Protein AF-A0A6V7WW72-F1 (afdb_monomer_lite)

Structure (mmCIF, N/CA/C/O backbone):
data_AF-A0A6V7WW72-F1
#
_entry.id   AF-A0A6V7WW72-F1
#
loop_
_atom_site.group_PDB
_atom_site.id
_atom_site.type_symbol
_atom_site.label_atom_id
_atom_site.label_alt_id
_atom_site.label_comp_id
_atom_site.label_asym_id
_atom_site.label_entity_id
_atom_site.label_seq_id
_atom_site.pdbx_PDB_ins_code
_atom_site.Cartn_x
_atom_site.Cartn_y
_atom_site.Cartn_z
_atom_site.occupancy
_atom_site.B_iso_or_equiv
_atom_site.auth_seq_id
_atom_site.auth_comp_id
_atom_site.auth_asym_id
_atom_site.auth_atom_id
_atom_site.pdbx_PDB_model_num
ATOM 1 N N . MET A 1 1 ? -24.642 11.829 -11.113 1.00 85.25 1 MET A N 1
ATOM 2 C CA . MET A 1 1 ? -23.325 11.801 -10.440 1.00 85.25 1 MET A CA 1
ATOM 3 C C . MET A 1 1 ? -22.499 12.995 -10.896 1.00 85.25 1 MET A C 1
ATOM 5 O O . MET A 1 1 ? -22.706 13.439 -12.020 1.00 85.25 1 MET A O 1
ATOM 9 N N . VAL A 1 2 ? -21.618 13.522 -10.047 1.00 88.00 2 VAL A N 1
ATOM 10 C CA . VAL A 1 2 ? -20.661 14.602 -10.348 1.00 88.00 2 VAL A CA 1
ATOM 11 C C . VAL A 1 2 ? -19.298 14.211 -9.792 1.00 88.00 2 VAL A C 1
ATOM 13 O O . VAL A 1 2 ? -19.210 13.711 -8.672 1.00 88.00 2 VAL A O 1
ATOM 16 N N . ILE A 1 3 ? -18.242 14.449 -10.568 1.00 88.31 3 ILE A N 1
ATOM 17 C CA . ILE A 1 3 ? -16.864 14.243 -10.124 1.00 88.31 3 ILE A CA 1
ATOM 18 C C . ILE A 1 3 ? -16.382 15.532 -9.461 1.00 88.31 3 ILE A C 1
ATOM 20 O O . ILE A 1 3 ? -16.487 16.611 -10.046 1.00 88.31 3 ILE A O 1
ATOM 24 N N . ALA A 1 4 ? -15.854 15.412 -8.248 1.00 88.25 4 ALA A N 1
ATOM 25 C CA . ALA A 1 4 ? -15.317 16.519 -7.477 1.00 88.25 4 ALA A CA 1
ATOM 26 C C . ALA A 1 4 ? -13.859 16.263 -7.082 1.00 88.25 4 ALA A C 1
ATOM 28 O O . ALA A 1 4 ? -13.519 15.163 -6.650 1.00 88.25 4 ALA A O 1
ATOM 29 N N . ILE A 1 5 ? -13.019 17.290 -7.185 1.00 86.12 5 ILE A N 1
ATOM 30 C CA . ILE A 1 5 ? -11.732 17.361 -6.489 1.00 86.12 5 ILE A CA 1
ATOM 31 C C . ILE A 1 5 ? -12.002 18.049 -5.154 1.00 86.12 5 ILE A C 1
ATOM 33 O O . ILE A 1 5 ? -12.541 19.155 -5.125 1.00 86.12 5 ILE A O 1
ATOM 37 N N . VAL A 1 6 ? -11.672 17.382 -4.057 1.00 88.06 6 VAL A N 1
ATOM 38 C CA . VAL A 1 6 ? -12.038 17.809 -2.710 1.00 88.06 6 VAL A CA 1
ATOM 39 C C . VAL A 1 6 ? -10.799 18.241 -1.941 1.00 88.06 6 VAL A C 1
ATOM 41 O O . VAL A 1 6 ? -9.828 17.493 -1.859 1.00 88.06 6 VAL A O 1
ATOM 44 N N . TYR A 1 7 ? -10.867 19.425 -1.338 1.00 84.94 7 TYR A N 1
ATOM 45 C CA . TYR A 1 7 ? -9.824 20.001 -0.495 1.00 84.94 7 TYR A CA 1
ATOM 46 C C . TYR A 1 7 ? -10.323 20.129 0.941 1.00 84.94 7 TYR A C 1
ATOM 48 O O . TYR A 1 7 ? -11.406 20.666 1.182 1.00 84.94 7 TYR A O 1
ATOM 56 N N . PHE A 1 8 ? -9.512 19.701 1.903 1.00 85.06 8 PHE A N 1
ATOM 57 C CA . PHE A 1 8 ? -9.725 20.030 3.308 1.00 85.06 8 PHE A CA 1
ATOM 58 C C . PHE A 1 8 ? -8.983 21.316 3.644 1.00 85.06 8 PHE A C 1
ATOM 60 O O . PHE A 1 8 ? -7.815 21.467 3.298 1.00 85.06 8 PHE A O 1
ATOM 67 N N . VAL A 1 9 ? -9.654 22.265 4.290 1.00 80.69 9 VAL A N 1
ATOM 68 C CA . VAL A 1 9 ? -9.091 23.590 4.576 1.00 80.69 9 VAL A CA 1
ATOM 69 C C . VAL A 1 9 ? -9.449 24.007 5.999 1.00 80.69 9 VAL A C 1
ATOM 71 O O . VAL A 1 9 ? -10.561 23.778 6.465 1.00 80.69 9 VAL A O 1
ATOM 74 N N . PHE A 1 10 ? -8.521 24.641 6.710 1.00 77.06 10 PHE A N 1
ATOM 75 C CA . PHE A 1 10 ? -8.826 25.310 7.979 1.00 77.06 10 PHE A CA 1
ATOM 76 C C . PHE A 1 10 ? -9.324 26.733 7.730 1.00 77.06 10 PHE A C 1
ATOM 78 O O . PHE A 1 10 ? -8.923 27.354 6.754 1.00 77.06 10 PHE A O 1
ATOM 85 N N . GLY A 1 11 ? -10.119 27.300 8.640 1.00 64.81 11 GLY A N 1
ATOM 86 C CA . GLY A 1 11 ? -10.724 28.636 8.501 1.00 64.81 11 GLY A CA 1
ATOM 87 C C . GLY A 1 11 ? -9.760 29.818 8.288 1.00 64.81 11 GLY A C 1
ATOM 88 O O . GLY A 1 11 ? -10.210 30.939 8.085 1.00 64.81 11 GLY A O 1
ATOM 89 N N . ASN A 1 12 ? -8.441 29.589 8.307 1.00 68.00 12 ASN A N 1
ATOM 90 C CA . ASN A 1 12 ? -7.412 30.539 7.875 1.00 68.00 12 ASN A CA 1
ATOM 91 C C . ASN A 1 12 ? -6.966 30.357 6.403 1.00 68.00 12 ASN A C 1
ATOM 93 O O . ASN A 1 12 ? -5.961 30.938 6.003 1.00 68.00 12 ASN A O 1
ATOM 97 N N . GLY A 1 13 ? -7.651 29.517 5.619 1.00 64.38 13 GLY A N 1
ATOM 98 C CA . GLY A 1 13 ? -7.350 29.230 4.213 1.00 64.38 13 GLY A CA 1
ATOM 99 C C . GLY A 1 13 ? -6.239 28.202 3.973 1.00 64.38 13 GLY A C 1
ATOM 100 O O . GLY A 1 13 ? -5.929 27.907 2.821 1.00 64.38 13 GLY A O 1
ATOM 101 N N . LYS A 1 14 ? -5.629 27.628 5.021 1.00 72.44 14 LYS A N 1
ATOM 102 C CA . LYS A 1 14 ? -4.558 26.632 4.864 1.00 72.44 14 LYS A CA 1
ATOM 103 C C . LYS A 1 14 ? -5.142 25.262 4.510 1.00 72.44 14 LYS A C 1
ATOM 105 O O . LYS A 1 14 ? -5.965 24.739 5.261 1.00 72.44 14 LYS A O 1
ATOM 110 N N . ILE A 1 15 ? -4.672 24.682 3.406 1.00 75.06 15 ILE A N 1
ATOM 111 C CA . ILE A 1 15 ? -5.029 23.324 2.973 1.00 75.06 15 ILE A CA 1
ATOM 112 C C . ILE A 1 15 ? -4.444 22.298 3.956 1.00 75.06 15 ILE A C 1
ATOM 114 O O . ILE A 1 15 ? -3.313 22.442 4.428 1.00 75.06 15 ILE A O 1
ATOM 118 N N . TYR A 1 16 ? -5.235 21.280 4.278 1.00 76.12 16 TYR A N 1
ATOM 119 C CA . TYR A 1 16 ? -4.868 20.142 5.105 1.00 76.12 16 TYR A CA 1
ATOM 120 C C . TYR A 1 16 ? -4.791 18.873 4.254 1.00 76.12 16 TYR A C 1
ATOM 122 O O . TYR A 1 16 ? -5.791 18.452 3.676 1.00 76.12 16 TYR A O 1
ATOM 130 N N . GLY A 1 17 ? -3.612 18.250 4.222 1.00 74.88 17 GLY A N 1
ATOM 131 C CA . GLY A 1 17 ? -3.366 17.062 3.408 1.00 74.88 17 GLY A CA 1
ATOM 132 C C . GLY A 1 17 ? -3.429 17.331 1.902 1.00 74.88 17 GLY A C 1
ATOM 133 O O . GLY A 1 17 ? -3.514 18.474 1.452 1.00 74.88 17 GLY A O 1
ATOM 134 N N . GLU A 1 18 ? -3.370 16.251 1.129 1.00 76.25 18 GLU A N 1
ATOM 135 C CA . GLU A 1 18 ? -3.530 16.290 -0.325 1.00 76.25 18 GLU A CA 1
ATOM 136 C C . GLU A 1 18 ? -5.018 16.303 -0.709 1.00 76.25 18 GLU A C 1
ATOM 138 O O . GLU A 1 18 ? -5.834 15.697 -0.008 1.00 76.25 18 GLU A O 1
ATOM 143 N N . PRO A 1 19 ? -5.411 16.952 -1.819 1.00 85.19 19 PRO A N 1
ATOM 144 C CA . PRO A 1 19 ? -6.765 16.815 -2.333 1.00 85.19 19 PRO A CA 1
ATOM 145 C C . PRO A 1 19 ? -7.035 15.389 -2.813 1.00 85.19 19 PRO A C 1
ATOM 147 O O . PRO A 1 19 ? -6.134 14.670 -3.244 1.00 85.19 19 PRO A O 1
ATOM 150 N N . TYR A 1 20 ? -8.304 14.993 -2.812 1.00 84.50 20 TYR A N 1
ATOM 151 C CA . TYR A 1 20 ? -8.722 13.689 -3.323 1.00 84.50 20 TYR A CA 1
ATOM 152 C C . TYR A 1 20 ? -9.903 13.810 -4.283 1.00 84.50 20 TYR A C 1
ATOM 154 O O . TYR A 1 20 ? -10.623 14.807 -4.296 1.00 84.50 20 TYR A O 1
ATOM 162 N N . ILE A 1 21 ? -10.096 12.788 -5.115 1.00 88.06 21 ILE A N 1
ATOM 163 C CA . ILE A 1 21 ? -11.181 12.7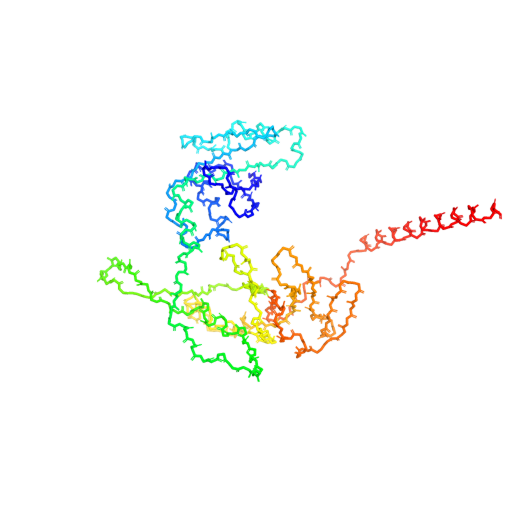51 -6.098 1.00 88.06 21 ILE A CA 1
ATOM 164 C C . ILE A 1 21 ? -12.353 11.957 -5.523 1.00 88.06 21 ILE A C 1
ATOM 166 O O . ILE A 1 21 ? -12.183 10.838 -5.041 1.00 88.06 21 ILE A O 1
ATOM 170 N N . ALA A 1 22 ? -13.554 12.520 -5.619 1.00 87.50 22 ALA A N 1
ATOM 171 C CA . ALA A 1 22 ? -14.796 11.888 -5.204 1.00 87.50 22 ALA A CA 1
ATOM 172 C C . ALA A 1 22 ? -15.806 11.860 -6.354 1.00 87.50 22 ALA A C 1
ATOM 174 O O . ALA A 1 22 ? -16.022 12.860 -7.035 1.00 87.50 22 ALA A O 1
ATOM 175 N N . ASN A 1 23 ? -16.472 10.721 -6.539 1.00 90.94 23 ASN A N 1
ATOM 176 C CA . ASN A 1 23 ? -17.655 10.623 -7.388 1.00 90.94 23 ASN A CA 1
ATOM 177 C C . ASN A 1 23 ? -18.903 10.711 -6.500 1.00 90.94 23 ASN A C 1
ATOM 179 O O . ASN A 1 23 ? -19.101 9.853 -5.640 1.00 90.94 23 ASN A O 1
ATOM 183 N N . LEU A 1 24 ? -19.707 11.759 -6.676 1.00 90.50 24 LEU A N 1
ATOM 184 C CA . LEU A 1 24 ? -20.763 12.152 -5.742 1.00 90.50 24 LEU A CA 1
ATOM 185 C C . LEU A 1 24 ? -22.144 12.082 -6.392 1.00 90.50 24 LEU A C 1
ATOM 187 O O . LEU A 1 24 ? -22.337 12.489 -7.544 1.00 90.50 24 LEU A O 1
ATOM 191 N N . ASN A 1 25 ? -23.136 11.607 -5.639 1.00 90.31 25 ASN A N 1
ATOM 192 C CA . ASN A 1 25 ? -24.524 11.665 -6.078 1.00 90.31 25 ASN A CA 1
ATOM 193 C C . ASN A 1 25 ? -25.066 13.097 -5.922 1.00 90.31 25 ASN A C 1
ATOM 195 O O . ASN A 1 25 ? -24.941 13.710 -4.866 1.00 90.31 25 ASN A O 1
ATOM 199 N N . ARG A 1 26 ? -25.673 13.637 -6.987 1.00 90.44 26 ARG A N 1
ATOM 200 C CA . ARG A 1 26 ? -26.192 15.013 -6.997 1.00 90.44 26 ARG A CA 1
ATOM 201 C C . ARG A 1 26 ? -27.394 15.195 -6.067 1.00 90.44 26 ARG A C 1
ATOM 203 O O . ARG A 1 26 ? -27.638 16.304 -5.607 1.00 90.44 26 ARG A O 1
ATOM 210 N N . ASP A 1 27 ? -28.113 14.114 -5.772 1.00 90.25 27 ASP A N 1
ATOM 211 C CA . ASP A 1 27 ? -29.311 14.133 -4.929 1.00 90.25 27 ASP A CA 1
ATOM 212 C C . ASP A 1 27 ? -29.031 14.177 -3.420 1.00 90.25 27 ASP A C 1
ATOM 214 O O . ASP A 1 27 ? -29.972 14.247 -2.627 1.00 90.25 27 ASP A O 1
ATOM 218 N N . LEU A 1 28 ? -27.759 14.144 -3.010 1.00 88.19 28 LEU A N 1
ATOM 219 C CA . LEU A 1 28 ? -27.384 14.166 -1.599 1.00 88.19 28 LEU A CA 1
ATOM 220 C C . LEU A 1 28 ? -27.815 15.473 -0.931 1.00 88.19 28 LEU A C 1
ATOM 222 O O . LEU A 1 28 ? -27.576 16.570 -1.446 1.00 88.19 28 LEU A O 1
ATOM 226 N N . SER A 1 29 ? -28.398 15.349 0.263 1.00 88.81 29 SER A N 1
ATOM 227 C CA . SER A 1 29 ? -28.637 16.518 1.105 1.00 88.81 29 SER A CA 1
ATOM 228 C C . SER A 1 29 ? -27.337 17.069 1.674 1.00 88.81 29 SER A C 1
ATOM 230 O O . SER A 1 29 ? -26.335 16.359 1.709 1.00 88.81 29 SER A O 1
ATOM 232 N N . TYR A 1 30 ? -27.339 18.315 2.159 1.00 85.75 30 TYR A N 1
ATOM 233 C CA . TYR A 1 30 ? -26.131 18.940 2.716 1.00 85.75 30 TYR A CA 1
ATOM 234 C C . TYR A 1 30 ? -25.432 18.054 3.762 1.00 85.75 30 TYR A C 1
ATOM 236 O O . TYR A 1 30 ? -24.218 17.862 3.707 1.00 85.75 30 TYR A O 1
ATOM 244 N N . ASN A 1 31 ? -26.198 17.446 4.672 1.00 84.00 31 ASN A N 1
ATOM 245 C CA . ASN A 1 31 ? -25.649 16.579 5.717 1.00 84.00 31 ASN A CA 1
ATOM 246 C C . ASN A 1 31 ? -25.103 15.251 5.174 1.00 84.00 31 ASN A C 1
ATOM 248 O O . ASN A 1 31 ? -24.044 14.814 5.618 1.00 84.00 31 ASN A O 1
ATOM 252 N N . HIS A 1 32 ? -25.780 14.630 4.204 1.00 86.31 32 HIS A N 1
ATOM 253 C CA . HIS A 1 32 ? -25.295 13.387 3.595 1.00 86.31 32 HIS A CA 1
ATOM 254 C C . HIS A 1 32 ? -24.073 13.630 2.708 1.00 86.31 32 HIS A C 1
ATOM 256 O O . HIS A 1 32 ? -23.106 12.883 2.791 1.00 86.31 32 HIS A O 1
ATOM 262 N N . LEU A 1 33 ? -24.070 14.717 1.931 1.00 88.38 33 LEU A N 1
ATOM 263 C CA . LEU A 1 33 ? -22.918 15.150 1.146 1.00 88.38 33 LEU A CA 1
ATOM 264 C C . LEU A 1 33 ? -21.706 15.376 2.048 1.00 88.38 33 LEU A C 1
ATOM 266 O O . LEU A 1 33 ? -20.614 14.895 1.765 1.00 88.38 33 LEU A O 1
ATOM 270 N N . ARG A 1 34 ? -21.910 16.074 3.165 1.00 86.38 34 ARG A N 1
ATOM 271 C CA . ARG A 1 34 ? -20.878 16.282 4.174 1.00 86.38 34 ARG A CA 1
ATOM 272 C C . ARG A 1 34 ? -20.335 14.961 4.716 1.00 86.38 34 ARG A C 1
ATOM 274 O O . ARG A 1 34 ? -19.121 14.801 4.774 1.00 86.38 34 ARG A O 1
ATOM 281 N N . PHE A 1 35 ? -21.209 14.046 5.132 1.00 85.06 35 PHE A N 1
ATOM 282 C CA . PHE A 1 35 ? -20.791 12.748 5.662 1.00 85.06 35 PHE A CA 1
ATOM 283 C C . PHE A 1 35 ? -19.978 11.967 4.629 1.00 85.06 35 PHE A C 1
ATOM 285 O O . PHE A 1 35 ? -18.885 11.507 4.937 1.00 85.06 35 PHE A O 1
ATOM 292 N N . GLU A 1 36 ? -20.456 11.907 3.391 1.00 87.62 36 GLU A N 1
ATOM 293 C CA . GLU A 1 36 ? -19.812 11.151 2.323 1.00 87.62 36 GLU A CA 1
ATOM 294 C C . GLU A 1 36 ? -18.452 11.740 1.913 1.00 87.62 36 GLU A C 1
ATOM 296 O O . GLU A 1 36 ? -17.513 10.993 1.647 1.00 87.62 36 GLU A O 1
ATOM 301 N N . LEU A 1 37 ? -18.287 13.067 1.939 1.00 87.75 37 LEU A N 1
ATOM 302 C CA . LEU A 1 37 ? -16.974 13.704 1.767 1.00 87.75 37 LEU A CA 1
ATOM 303 C C . LEU A 1 37 ? -16.016 13.347 2.919 1.00 87.75 37 LEU A C 1
ATOM 305 O O . LEU A 1 37 ? -14.834 13.087 2.710 1.00 87.75 37 LEU A O 1
ATOM 309 N N . MET A 1 38 ? -16.502 13.304 4.157 1.00 83.31 38 MET A N 1
ATOM 310 C CA . MET A 1 38 ? -15.657 12.934 5.297 1.00 83.31 38 MET A CA 1
ATOM 311 C C . MET A 1 38 ? -15.288 11.446 5.271 1.00 83.31 38 MET A C 1
ATOM 313 O O . MET A 1 38 ? -14.143 11.088 5.538 1.00 83.31 38 MET A O 1
ATOM 317 N N . GLU A 1 39 ? -16.230 10.579 4.909 1.00 82.88 39 GLU A N 1
ATOM 318 C CA . GLU A 1 39 ? -16.018 9.141 4.763 1.00 82.88 39 GLU A CA 1
ATOM 319 C C . GLU A 1 39 ? -15.017 8.846 3.641 1.00 82.88 39 GLU A C 1
ATOM 321 O O . GLU A 1 39 ? -13.984 8.223 3.882 1.00 82.88 39 GLU A O 1
ATOM 326 N N . LYS A 1 40 ? -15.244 9.373 2.430 1.00 84.12 40 LYS A N 1
ATOM 327 C CA . LYS A 1 40 ? -14.326 9.155 1.303 1.00 84.12 40 LYS A CA 1
ATOM 328 C C . LYS A 1 40 ? -12.942 9.752 1.551 1.00 84.12 40 LYS A C 1
ATOM 330 O O . LYS A 1 40 ? -11.967 9.173 1.094 1.00 84.12 40 LYS A O 1
ATOM 335 N N . GLY A 1 41 ? -12.839 10.861 2.288 1.00 78.94 41 GLY A N 1
ATOM 336 C CA . GLY A 1 41 ? -11.570 11.502 2.650 1.00 78.94 41 GLY A CA 1
ATOM 337 C C . GLY A 1 41 ? -10.940 11.007 3.956 1.00 78.94 41 GLY A C 1
ATOM 338 O O . GLY A 1 41 ? -9.921 11.546 4.375 1.00 78.94 41 GLY A O 1
ATOM 339 N N . THR A 1 42 ? -11.516 9.992 4.608 1.00 79.62 42 THR A N 1
ATOM 340 C CA . THR A 1 42 ? -11.109 9.502 5.940 1.00 79.62 42 THR A CA 1
ATOM 341 C C . THR A 1 42 ? -9.625 9.153 6.041 1.00 79.62 42 THR A C 1
ATOM 343 O O . THR A 1 42 ? -9.007 9.383 7.075 1.00 79.62 42 THR A O 1
ATOM 346 N N . PHE A 1 43 ? -9.035 8.633 4.966 1.00 73.62 43 PHE A N 1
ATOM 347 C CA . PHE A 1 43 ? -7.622 8.252 4.916 1.00 73.62 43 PHE A CA 1
ATOM 348 C C . PHE A 1 43 ? -6.654 9.439 5.071 1.00 73.62 43 PHE A C 1
ATOM 350 O O . PHE A 1 43 ? -5.489 9.233 5.400 1.00 73.62 43 PHE A O 1
ATOM 357 N N . LEU A 1 44 ? -7.132 10.669 4.854 1.00 73.94 44 LEU A N 1
ATOM 358 C CA . LEU A 1 44 ? -6.377 11.909 5.052 1.00 73.94 44 LEU A CA 1
ATOM 359 C C . LEU A 1 44 ? -6.587 12.507 6.445 1.00 73.94 44 LEU A C 1
ATOM 361 O O . LEU A 1 44 ? -5.895 13.452 6.811 1.00 73.94 44 LEU A O 1
ATOM 365 N N . LEU A 1 45 ? -7.558 12.002 7.209 1.00 73.69 45 LEU A N 1
ATOM 366 C CA . LEU A 1 45 ? -7.975 12.576 8.480 1.00 73.69 45 LEU A CA 1
ATOM 367 C C . LEU A 1 45 ? -7.344 11.815 9.657 1.00 73.69 45 LEU A C 1
ATOM 369 O O . LEU A 1 45 ? -7.275 10.585 9.649 1.00 73.69 45 LEU A O 1
ATOM 373 N N . PRO A 1 46 ? -6.921 12.506 10.722 1.00 67.19 46 PRO A N 1
ATOM 374 C CA . PRO A 1 46 ? -6.361 11.861 11.900 1.00 67.19 46 PRO A CA 1
ATOM 375 C C . PRO A 1 46 ? -7.462 11.166 12.714 1.00 67.19 46 PRO A C 1
ATOM 377 O O . PRO A 1 46 ? -8.603 11.632 12.804 1.00 67.19 46 PRO A O 1
ATOM 380 N N . LYS A 1 47 ? -7.127 10.035 13.343 1.00 63.34 47 LYS A N 1
ATOM 381 C CA . LYS A 1 47 ? -8.035 9.321 14.257 1.00 63.34 47 LYS A CA 1
ATOM 382 C C . LYS A 1 47 ? -8.197 10.139 15.559 1.00 63.34 47 LYS A C 1
ATOM 384 O O . LYS A 1 47 ? -7.177 10.579 16.079 1.00 63.34 47 LYS A O 1
ATOM 389 N N . PRO A 1 48 ? -9.403 10.347 16.138 1.00 53.56 48 PRO A N 1
ATOM 390 C CA . PRO A 1 48 ? -10.760 10.064 15.669 1.00 53.56 48 PRO A CA 1
ATOM 391 C C . PRO A 1 48 ? -11.469 11.351 15.176 1.00 53.56 48 PRO A C 1
ATOM 393 O O . PRO A 1 48 ? -12.062 12.090 15.967 1.00 53.56 48 PRO A O 1
ATOM 396 N N . TYR A 1 49 ? -11.471 11.608 13.864 1.00 61.72 49 TYR A N 1
ATOM 397 C CA . TYR A 1 49 ? -12.173 12.739 13.220 1.00 61.72 49 TYR A CA 1
ATOM 398 C C . TYR A 1 49 ? -13.714 12.676 13.332 1.00 61.72 49 TYR A C 1
ATOM 400 O O . TYR A 1 49 ? -14.402 13.639 12.991 1.00 61.72 49 TYR A O 1
ATOM 408 N N . TYR A 1 50 ? -14.274 11.586 13.874 1.00 55.50 50 TYR A N 1
ATOM 409 C CA . TYR A 1 50 ? -15.715 11.385 14.100 1.00 55.50 50 TYR A CA 1
ATOM 410 C C . TYR A 1 50 ? -16.365 12.428 15.035 1.00 55.50 50 TYR A C 1
ATOM 412 O O . TYR A 1 50 ? -17.585 12.462 15.157 1.00 55.50 50 TYR A O 1
ATOM 420 N N . LYS A 1 51 ? -15.575 13.283 15.707 1.00 54.47 51 LYS A N 1
ATOM 421 C CA . LYS A 1 51 ? -16.064 14.378 16.570 1.00 54.47 51 LYS A CA 1
ATOM 422 C C . LYS A 1 51 ? -16.292 15.709 15.841 1.00 54.47 51 LYS A C 1
ATOM 424 O O . LYS A 1 51 ? -16.660 16.696 16.479 1.00 54.47 51 LYS A O 1
ATOM 429 N N . ILE A 1 52 ? -16.056 15.787 14.531 1.00 60.78 52 ILE A N 1
ATOM 430 C CA . ILE A 1 52 ? -16.237 17.039 13.788 1.00 60.78 52 ILE A CA 1
ATOM 431 C C . ILE A 1 52 ? -17.727 17.258 13.550 1.00 60.78 52 ILE A C 1
ATOM 433 O O . ILE A 1 52 ? -18.316 16.707 12.624 1.00 60.78 52 ILE A O 1
ATOM 437 N N . ASN A 1 53 ? -18.338 18.107 14.372 1.00 57.47 53 ASN A N 1
ATOM 438 C CA . ASN A 1 53 ? -19.761 18.430 14.261 1.00 57.47 53 ASN A CA 1
ATOM 439 C C . ASN A 1 53 ? -20.057 19.545 13.253 1.00 57.47 53 ASN A C 1
ATOM 441 O O . ASN A 1 53 ? -21.188 19.616 12.778 1.00 57.47 53 ASN A O 1
ATOM 445 N N . PHE A 1 54 ? -19.060 20.335 12.833 1.00 63.88 54 PHE A N 1
ATOM 446 C CA . PHE A 1 54 ? -19.270 21.453 11.909 1.00 63.88 54 PHE A CA 1
ATOM 447 C C . PHE A 1 54 ? -18.167 21.573 10.848 1.00 63.88 54 PHE A C 1
ATOM 449 O O . PHE A 1 54 ? -16.983 21.645 11.168 1.00 63.88 54 PHE A O 1
ATOM 456 N N . CYS A 1 55 ? -18.569 21.618 9.574 1.00 74.44 55 CYS A N 1
ATOM 457 C CA . CYS A 1 55 ? -17.739 22.091 8.467 1.00 74.44 55 CYS A CA 1
ATOM 458 C C . CYS A 1 55 ? -18.604 22.883 7.475 1.00 74.44 55 CYS A C 1
ATOM 460 O O . CYS A 1 55 ? -19.800 22.605 7.310 1.00 74.44 55 CYS A O 1
ATOM 462 N N . LYS A 1 56 ? -18.006 23.880 6.825 1.00 82.81 56 LYS A N 1
ATOM 463 C CA . LYS A 1 56 ? -18.634 24.639 5.742 1.00 82.81 56 LYS A CA 1
ATOM 464 C C . LYS A 1 56 ? -18.216 24.020 4.418 1.00 82.81 56 LYS A C 1
ATOM 466 O O . LYS A 1 56 ? -17.041 23.736 4.215 1.00 82.81 56 LYS A O 1
ATOM 471 N N . LEU A 1 57 ? -19.178 23.793 3.533 1.00 86.31 57 LEU A N 1
ATOM 472 C CA . LEU A 1 57 ? -18.894 23.353 2.174 1.00 86.31 57 LEU A CA 1
ATOM 473 C C . LEU A 1 57 ? -18.836 24.582 1.272 1.00 86.31 57 LEU A C 1
ATOM 475 O O . LEU A 1 57 ? -19.768 25.389 1.266 1.00 86.31 57 LEU A O 1
ATOM 479 N N . ARG A 1 58 ? -17.756 24.725 0.508 1.00 85.94 58 ARG A N 1
ATOM 480 C CA . ARG A 1 58 ? -17.632 25.758 -0.520 1.00 85.94 58 ARG A CA 1
ATOM 481 C C . ARG A 1 58 ? -17.381 25.123 -1.879 1.00 85.94 58 ARG A C 1
ATOM 483 O O . ARG A 1 58 ? -16.698 24.110 -1.978 1.00 85.94 58 ARG A O 1
ATOM 490 N N . LEU A 1 59 ? -17.931 25.732 -2.915 1.00 85.44 59 LEU A N 1
ATOM 491 C CA . LEU A 1 59 ? -17.619 25.451 -4.308 1.00 85.44 59 LEU A CA 1
ATOM 492 C C . LEU A 1 59 ? -16.638 26.515 -4.795 1.00 85.44 59 LEU A C 1
ATOM 494 O O . LEU A 1 59 ? -16.868 27.701 -4.562 1.00 85.44 59 LEU A O 1
ATOM 498 N N . GLN A 1 60 ? -15.564 26.107 -5.457 1.00 80.38 60 GLN A N 1
ATOM 499 C CA . GLN A 1 60 ? -14.642 27.033 -6.108 1.00 80.38 60 GLN A CA 1
ATOM 500 C C . GLN A 1 60 ? -15.066 27.266 -7.565 1.00 80.38 60 GLN A C 1
ATOM 502 O O . GLN A 1 60 ? -15.334 26.309 -8.293 1.00 80.38 60 GLN A O 1
ATOM 507 N N . ASN A 1 61 ? -15.147 28.535 -7.967 1.00 71.94 61 ASN A N 1
ATOM 508 C CA . ASN A 1 61 ? -15.366 28.962 -9.352 1.00 71.94 61 ASN A CA 1
ATOM 509 C C . ASN A 1 61 ? -14.042 28.964 -10.141 1.00 71.94 61 ASN A C 1
ATOM 511 O O . ASN A 1 61 ? -12.960 28.970 -9.550 1.00 71.94 61 ASN A O 1
ATOM 515 N N . SER A 1 62 ? -14.120 29.029 -11.475 1.00 68.88 62 SER A N 1
ATOM 516 C CA . SER A 1 62 ? -12.951 29.158 -12.365 1.00 68.88 62 SER A CA 1
ATOM 517 C C . SER A 1 62 ? -12.100 30.403 -12.099 1.00 68.88 62 SER A C 1
ATOM 519 O O . SER A 1 62 ? -10.879 30.348 -12.222 1.00 68.88 62 SER A O 1
ATOM 521 N N . ASP A 1 63 ? -12.713 31.503 -11.661 1.00 66.44 63 ASP A N 1
ATOM 522 C CA . ASP A 1 63 ? -12.031 32.751 -11.288 1.00 66.44 63 ASP A CA 1
ATOM 523 C C . ASP A 1 63 ? -11.341 32.698 -9.906 1.00 66.44 63 ASP A C 1
ATOM 525 O O . ASP A 1 63 ? -10.762 33.686 -9.452 1.00 66.44 63 ASP A O 1
ATOM 529 N N . GLY A 1 64 ? -11.398 31.549 -9.221 1.00 64.00 64 GLY A N 1
ATOM 530 C CA . GLY A 1 64 ? -10.820 31.339 -7.894 1.00 64.00 64 GLY A CA 1
ATOM 531 C C . GLY A 1 64 ? -11.676 31.862 -6.737 1.00 64.00 64 GLY A C 1
ATOM 532 O O . GLY A 1 64 ? -11.270 31.733 -5.581 1.00 64.00 64 GLY A O 1
ATOM 533 N N . THR A 1 65 ? -12.859 32.422 -7.007 1.00 72.31 65 THR A N 1
ATOM 534 C CA . THR A 1 65 ? -13.804 32.828 -5.959 1.00 72.31 65 THR A CA 1
ATOM 535 C C . THR A 1 65 ? -14.542 31.623 -5.371 1.00 72.31 65 THR A C 1
ATOM 537 O O . THR A 1 65 ? -14.673 30.571 -5.999 1.00 72.31 65 THR A O 1
ATOM 540 N N . PHE A 1 66 ? -15.041 31.765 -4.138 1.00 77.19 66 PHE A N 1
ATOM 541 C CA . PHE A 1 66 ? -15.730 30.686 -3.426 1.00 77.19 66 PHE A CA 1
ATOM 542 C C . PHE A 1 66 ? -17.208 30.994 -3.213 1.00 77.19 66 PHE A C 1
ATOM 544 O O . PHE A 1 66 ? -17.568 32.059 -2.714 1.00 77.19 66 PHE A O 1
ATOM 551 N N . ILE A 1 67 ? -18.058 30.013 -3.503 1.00 77.69 67 ILE A N 1
ATOM 552 C CA . ILE A 1 67 ? -19.485 30.032 -3.192 1.00 77.69 67 ILE A CA 1
ATOM 553 C C . ILE A 1 67 ? -19.715 29.123 -1.993 1.00 77.69 67 ILE A C 1
ATOM 555 O O . ILE A 1 67 ? -19.515 27.913 -2.070 1.00 77.69 67 ILE A O 1
ATOM 559 N N . CYS A 1 68 ? -20.145 29.695 -0.874 1.00 75.56 68 CYS A N 1
ATOM 560 C CA . CYS A 1 68 ? -20.513 28.920 0.305 1.00 75.56 68 CYS A CA 1
ATOM 561 C C . CYS A 1 68 ? -21.883 28.270 0.093 1.00 75.56 68 CYS A C 1
ATOM 563 O O . CYS A 1 68 ? -22.864 28.967 -0.166 1.00 75.56 68 CYS A O 1
ATOM 565 N N . PHE A 1 69 ? -21.973 26.951 0.257 1.00 79.62 69 PHE A N 1
ATOM 566 C CA . PHE A 1 69 ? -23.268 26.293 0.359 1.00 79.62 69 PHE A CA 1
ATOM 567 C C . PHE A 1 69 ? -23.882 26.618 1.720 1.00 79.62 69 PHE A C 1
ATOM 569 O O . PHE A 1 69 ? -23.313 26.303 2.767 1.00 79.62 69 PHE A O 1
ATOM 576 N N . ASP A 1 70 ? -25.050 27.253 1.709 1.00 73.62 70 ASP A N 1
ATOM 577 C CA . ASP A 1 70 ? -25.849 27.433 2.914 1.00 73.62 70 ASP A CA 1
ATOM 578 C C . ASP A 1 70 ? -26.355 26.064 3.397 1.00 73.62 70 ASP A C 1
ATOM 580 O O . ASP A 1 70 ? -26.817 25.242 2.604 1.00 73.62 70 ASP A O 1
ATOM 584 N N . GLN A 1 71 ? -26.287 25.815 4.706 1.00 72.12 71 GLN A N 1
ATOM 585 C CA . GLN A 1 71 ? -26.745 24.563 5.321 1.00 72.12 71 GLN A CA 1
ATOM 586 C C . GLN A 1 71 ? -28.249 24.313 5.115 1.00 72.12 71 GLN A C 1
ATOM 588 O O . GLN A 1 71 ? -28.708 23.179 5.233 1.00 72.12 71 GLN A O 1
ATOM 593 N N . ARG A 1 72 ? -29.016 25.360 4.787 1.00 73.31 72 ARG A N 1
ATOM 594 C CA . ARG A 1 72 ? -30.445 25.298 4.450 1.00 73.31 72 ARG A CA 1
ATOM 595 C C . ARG A 1 72 ? -30.704 24.791 3.029 1.00 73.31 72 ARG A C 1
ATOM 597 O O . ARG A 1 72 ? -31.845 24.466 2.706 1.00 73.31 72 ARG A O 1
ATOM 604 N N . ILE A 1 73 ? -29.680 24.709 2.175 1.00 78.19 73 ILE A N 1
ATOM 605 C CA . ILE A 1 73 ? -29.830 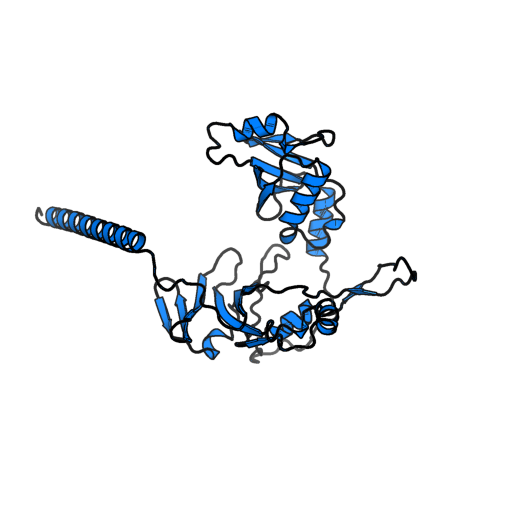24.179 0.817 1.00 78.19 73 ILE A CA 1
ATOM 606 C C . ILE A 1 73 ? -30.093 22.677 0.903 1.00 78.19 73 ILE A C 1
ATOM 608 O O . ILE A 1 73 ? -29.235 21.893 1.310 1.00 78.19 73 ILE A O 1
ATOM 612 N N . MET A 1 74 ? -31.286 22.270 0.466 1.00 76.88 74 MET A N 1
ATOM 613 C CA . MET A 1 74 ? -31.711 20.875 0.550 1.00 76.88 74 MET A CA 1
ATOM 614 C C . MET A 1 74 ? -30.834 19.932 -0.269 1.00 76.88 74 MET A C 1
ATOM 616 O O . MET A 1 74 ? -30.591 18.825 0.194 1.00 76.88 74 MET A O 1
ATOM 620 N N . LYS A 1 75 ? -30.372 20.348 -1.457 1.00 87.00 75 LYS A N 1
ATOM 621 C CA . LYS A 1 75 ? -29.554 19.531 -2.370 1.00 87.00 75 LYS A CA 1
ATOM 622 C C . LYS A 1 75 ? -28.426 20.367 -2.999 1.00 87.00 75 LYS A C 1
ATOM 624 O O . LYS A 1 75 ? -28.604 20.909 -4.089 1.00 87.00 75 LYS A O 1
ATOM 629 N N . PRO A 1 76 ? -27.267 20.509 -2.329 1.00 86.19 76 PRO A N 1
ATOM 630 C CA . PRO A 1 76 ? -26.207 21.431 -2.754 1.00 86.19 76 PRO A CA 1
ATOM 631 C C . PRO A 1 76 ? -25.662 21.171 -4.162 1.00 86.19 76 PRO A C 1
ATOM 633 O O . PRO A 1 76 ? -25.412 22.109 -4.909 1.00 86.19 76 PRO A O 1
ATOM 636 N N . LEU A 1 77 ? -25.540 19.902 -4.564 1.00 88.75 77 LEU A N 1
ATOM 637 C CA . LEU A 1 77 ? -25.008 19.512 -5.878 1.00 88.75 77 LEU A CA 1
ATOM 638 C C . LEU A 1 77 ? -26.012 19.659 -7.041 1.00 88.75 77 LEU A C 1
ATOM 640 O O . LEU A 1 77 ? -25.659 19.422 -8.201 1.00 88.75 77 LEU A O 1
ATOM 644 N N . LEU A 1 78 ? -27.256 20.041 -6.746 1.00 87.56 78 LEU A N 1
ATOM 645 C CA . LEU A 1 78 ? -28.275 20.438 -7.726 1.00 87.56 78 LEU A CA 1
ATOM 646 C C . LEU A 1 78 ? -28.514 21.952 -7.737 1.00 87.56 78 LEU A C 1
ATOM 648 O O . LEU A 1 78 ? -29.407 22.425 -8.431 1.00 87.56 78 LEU A O 1
ATOM 652 N N . HIS A 1 79 ? -27.748 22.716 -6.959 1.00 86.69 79 HIS A N 1
ATOM 653 C CA . HIS A 1 79 ? -27.858 24.165 -6.960 1.00 86.69 79 HIS A CA 1
ATOM 654 C C . HIS A 1 79 ? -27.312 24.746 -8.274 1.00 86.69 79 HIS A C 1
ATOM 656 O O . HIS A 1 79 ? -26.289 24.282 -8.778 1.00 86.69 79 HIS A O 1
ATOM 662 N N . GLU A 1 80 ? -27.942 25.804 -8.790 1.00 84.06 80 GLU A N 1
ATOM 663 C CA . GLU A 1 80 ? -27.623 26.415 -10.094 1.00 84.06 80 GLU A CA 1
ATOM 664 C C . GLU A 1 80 ? -26.140 26.803 -10.237 1.00 84.06 80 GLU A C 1
ATOM 666 O O . GLU A 1 80 ? -25.545 26.674 -11.305 1.00 84.06 80 GLU A O 1
ATOM 671 N N . CYS A 1 81 ? -25.496 27.209 -9.138 1.00 84.12 81 CYS A N 1
ATOM 672 C CA . CYS A 1 81 ? -24.066 27.522 -9.134 1.00 84.12 81 CYS A CA 1
ATOM 673 C C . CYS A 1 81 ? -23.171 26.331 -9.525 1.00 84.12 81 CYS A C 1
ATOM 675 O O . CYS A 1 81 ? -22.130 26.541 -10.140 1.00 84.12 81 CYS A O 1
ATOM 677 N N . VAL A 1 82 ? -23.576 25.096 -9.210 1.00 85.50 82 VAL A N 1
ATOM 678 C CA . VAL A 1 82 ? -22.847 23.876 -9.583 1.00 85.50 82 VAL A CA 1
ATOM 679 C C . VAL A 1 82 ? -22.994 23.613 -11.076 1.00 85.50 82 VAL A C 1
ATOM 681 O O . VAL A 1 82 ? -22.005 23.309 -11.737 1.00 85.50 82 VAL A O 1
ATOM 684 N N . ASP A 1 83 ? -24.199 23.782 -11.628 1.00 86.31 83 ASP A N 1
ATOM 685 C CA . ASP A 1 83 ? -24.419 23.652 -13.072 1.00 86.31 83 ASP A CA 1
ATOM 686 C C . ASP A 1 83 ? -23.686 24.742 -13.858 1.00 86.31 83 ASP A C 1
ATOM 688 O O . ASP A 1 83 ? -23.174 24.467 -14.942 1.00 86.31 83 ASP A O 1
ATOM 692 N N . ARG A 1 84 ? -23.556 25.952 -13.304 1.00 85.06 84 ARG A N 1
ATOM 693 C CA . ARG A 1 84 ? -22.735 27.009 -13.902 1.00 85.06 84 ARG A CA 1
ATOM 694 C C . ARG A 1 84 ? -21.271 26.578 -14.017 1.00 85.06 84 ARG A C 1
ATOM 696 O O . ARG A 1 84 ? -20.752 26.569 -15.126 1.00 85.06 84 ARG A O 1
ATOM 703 N N . VAL A 1 85 ? -20.654 26.124 -12.921 1.00 84.62 85 VAL A N 1
ATOM 704 C CA . VAL A 1 85 ? -19.249 25.660 -12.914 1.00 84.62 85 VAL A CA 1
ATOM 705 C C . VAL A 1 85 ? -19.040 24.438 -13.819 1.00 84.62 85 VAL A C 1
ATOM 707 O O . VAL A 1 85 ? -18.011 24.315 -14.482 1.00 84.62 85 VAL A O 1
ATOM 710 N N . LEU A 1 86 ? -20.013 23.525 -13.893 1.00 85.94 86 LEU A N 1
ATOM 711 C CA . LEU A 1 86 ? -19.940 22.347 -14.767 1.00 85.94 86 LEU A CA 1
ATOM 712 C C . LEU A 1 86 ? -20.034 22.682 -16.263 1.00 85.94 86 LEU A C 1
ATOM 714 O O . LEU A 1 86 ? -19.515 21.920 -17.079 1.00 85.94 86 LEU A O 1
ATOM 718 N N . ASN A 1 87 ? -20.709 23.777 -16.621 1.00 86.38 87 ASN A N 1
ATOM 719 C CA . ASN A 1 87 ? -20.951 24.180 -18.009 1.00 86.38 87 ASN A CA 1
ATOM 720 C C . ASN A 1 87 ? -20.041 25.332 -18.480 1.00 86.38 87 ASN A C 1
ATOM 722 O O . ASN A 1 87 ? -20.197 25.821 -19.600 1.00 86.38 87 ASN A O 1
ATOM 726 N N . GLU A 1 88 ? -19.084 25.766 -17.657 1.00 83.50 88 GLU A N 1
ATOM 727 C CA . GLU A 1 88 ? -18.067 26.743 -18.049 1.00 83.50 88 GLU A CA 1
ATOM 728 C C . GLU A 1 88 ? -17.180 26.201 -19.181 1.00 83.50 88 GLU A C 1
ATOM 730 O O . GLU A 1 88 ? -16.749 25.048 -19.163 1.00 83.50 88 GLU A O 1
ATOM 735 N N . LYS A 1 89 ? -16.869 27.051 -20.171 1.00 77.75 89 LYS A N 1
ATOM 736 C CA . LYS A 1 89 ? -16.100 26.661 -21.371 1.00 77.75 89 LYS A CA 1
ATOM 737 C C . LYS A 1 89 ? -14.710 26.102 -21.046 1.00 77.75 89 LYS A C 1
ATOM 739 O O . LYS A 1 89 ? -14.209 25.253 -21.778 1.00 77.75 89 LYS A O 1
ATOM 744 N N . GLU A 1 90 ? -14.102 26.573 -19.963 1.00 77.94 90 GLU A N 1
ATOM 745 C CA . GLU A 1 90 ? -12.772 26.152 -19.508 1.00 77.94 90 GLU A CA 1
ATOM 746 C C . GLU A 1 90 ? -12.807 24.789 -18.790 1.00 77.94 90 GLU A C 1
ATOM 748 O O . GLU A 1 90 ? -11.812 24.061 -18.771 1.00 77.94 90 GLU A O 1
ATOM 753 N N . ASN A 1 91 ? -13.973 24.371 -18.281 1.00 76.56 91 ASN A N 1
ATOM 754 C CA . ASN A 1 91 ? -14.166 23.103 -17.582 1.00 76.56 91 ASN A CA 1
ATOM 755 C C . ASN A 1 91 ? -14.535 21.960 -18.542 1.00 76.56 91 ASN A C 1
ATOM 757 O O . ASN A 1 91 ? -15.584 21.321 -18.446 1.00 76.56 91 ASN A O 1
ATOM 761 N N . THR A 1 92 ? -13.629 21.654 -19.470 1.00 74.00 92 THR A N 1
ATOM 762 C CA . THR A 1 92 ? -13.825 20.604 -20.490 1.00 74.00 92 THR A CA 1
ATOM 763 C C . THR A 1 92 ? -14.063 19.205 -19.907 1.00 74.00 92 THR A C 1
ATOM 765 O O . THR A 1 92 ? -14.660 18.352 -20.564 1.00 74.00 92 THR A O 1
ATOM 768 N N . LYS A 1 93 ? -13.629 18.964 -18.662 1.00 78.19 93 LYS A N 1
ATOM 769 C CA . LYS A 1 93 ? -13.749 17.674 -17.966 1.00 78.19 93 LYS A CA 1
ATOM 770 C C . LYS A 1 93 ? -15.019 17.540 -17.121 1.00 78.19 93 LYS A C 1
ATOM 772 O O . LYS A 1 93 ? -15.264 16.452 -16.607 1.00 78.19 93 LYS A O 1
ATOM 777 N N . LYS A 1 94 ? -15.819 18.606 -16.978 1.00 84.31 94 LYS A N 1
ATOM 778 C CA . LYS A 1 94 ? -17.030 18.643 -16.135 1.00 84.31 94 LYS A CA 1
ATOM 779 C C . LYS A 1 94 ? -16.764 18.182 -14.692 1.00 84.31 94 LYS A C 1
ATOM 781 O O . LYS A 1 94 ? -17.506 17.369 -14.138 1.00 84.31 94 LYS A O 1
ATOM 786 N N . VAL A 1 95 ? -15.682 18.686 -14.098 1.00 86.31 95 VAL A N 1
ATOM 787 C CA . VAL A 1 95 ? -15.267 18.389 -12.714 1.00 86.31 95 VAL A CA 1
ATOM 788 C C . VAL A 1 95 ? -15.440 19.636 -11.857 1.00 86.31 95 VAL A C 1
ATOM 790 O O . VAL A 1 95 ? -15.125 20.733 -12.307 1.00 86.31 95 VAL A O 1
ATOM 793 N N . ILE A 1 96 ? -15.916 19.489 -10.623 1.00 87.38 96 ILE A N 1
ATOM 794 C CA . ILE A 1 96 ? -16.021 20.608 -9.674 1.00 87.38 96 ILE A CA 1
ATOM 795 C C . ILE A 1 96 ? -14.919 20.563 -8.617 1.00 87.38 96 ILE A C 1
ATOM 797 O O . ILE A 1 96 ? -14.381 19.499 -8.315 1.00 87.38 96 ILE A O 1
ATOM 801 N N . GLN A 1 97 ? -14.611 21.707 -8.013 1.00 87.75 97 GLN A N 1
ATOM 802 C CA . GLN A 1 97 ? -13.709 21.800 -6.866 1.00 87.75 97 GLN A CA 1
ATOM 803 C C . GLN A 1 97 ? -14.515 22.114 -5.604 1.00 87.75 97 GLN A C 1
ATOM 805 O O . GLN A 1 97 ? -15.160 23.160 -5.507 1.00 87.75 97 GLN A O 1
ATOM 810 N N . LEU A 1 98 ? -14.506 21.185 -4.649 1.00 88.12 98 LEU A N 1
ATOM 811 C CA . LEU A 1 98 ? -15.206 21.312 -3.375 1.00 88.12 98 LEU A CA 1
ATOM 812 C C . LEU A 1 98 ? -14.212 21.530 -2.243 1.00 88.12 98 LEU A C 1
ATOM 814 O O . LEU A 1 98 ? -13.238 20.800 -2.099 1.00 88.12 98 LEU A O 1
ATOM 818 N N . ILE A 1 99 ? -14.501 22.506 -1.395 1.00 86.69 99 ILE A N 1
ATOM 819 C CA . ILE A 1 99 ? -13.723 22.806 -0.202 1.00 86.69 99 ILE A CA 1
ATOM 820 C C . ILE A 1 99 ? -14.555 22.447 1.014 1.00 86.69 99 ILE A C 1
ATOM 822 O O . ILE A 1 99 ? -15.663 22.950 1.209 1.00 86.69 99 ILE A O 1
ATOM 826 N N . VAL A 1 100 ? -13.990 21.589 1.847 1.00 86.94 100 VAL A N 1
ATOM 827 C CA . VAL A 1 100 ? -14.497 21.269 3.170 1.00 86.94 100 VAL A CA 1
ATOM 828 C C . VAL A 1 100 ? -13.695 22.099 4.162 1.00 86.94 100 VAL A C 1
ATOM 830 O O . VAL A 1 100 ? -12.549 21.789 4.484 1.00 86.94 100 VAL A O 1
ATOM 833 N N . GLU A 1 101 ? -14.297 23.190 4.617 1.00 83.19 101 GLU A N 1
ATOM 834 C CA . GLU A 1 101 ? -13.668 24.134 5.529 1.00 83.19 101 GLU A CA 1
ATOM 835 C C . GLU A 1 101 ? -14.044 23.829 6.985 1.00 83.19 101 GLU A C 1
ATOM 837 O O . GLU A 1 101 ? -15.226 23.759 7.343 1.00 83.19 101 GLU A O 1
ATOM 842 N N . TRP A 1 102 ? -13.036 23.694 7.841 1.00 80.69 102 TRP A N 1
ATOM 843 C CA . TRP A 1 102 ? -13.190 23.525 9.283 1.00 80.69 102 TRP A CA 1
ATOM 844 C C . TRP A 1 102 ? -12.937 24.815 10.050 1.00 80.69 102 TRP A C 1
ATOM 846 O O . TRP A 1 102 ? -12.157 25.673 9.640 1.00 80.69 102 TRP A O 1
ATOM 856 N N . ASP A 1 103 ? -13.558 24.914 11.222 1.00 71.38 103 ASP A N 1
ATOM 857 C CA . ASP A 1 103 ? -13.274 25.979 12.177 1.00 71.38 103 ASP A CA 1
ATOM 858 C C . ASP A 1 103 ? -11.800 25.938 12.635 1.00 71.38 103 ASP A C 1
ATOM 860 O O . ASP A 1 103 ? -11.196 24.870 12.769 1.00 71.38 103 ASP A O 1
ATOM 864 N N . LEU A 1 104 ? -11.215 27.108 12.895 1.00 65.06 104 LEU A N 1
ATOM 865 C CA . LEU A 1 104 ? -9.838 27.248 13.370 1.00 65.06 104 LEU A CA 1
ATOM 866 C C . LEU A 1 104 ? -9.613 26.566 14.734 1.00 65.06 104 LEU A C 1
ATOM 868 O O . LEU A 1 104 ? -8.515 26.094 15.006 1.00 65.06 104 LEU A O 1
ATOM 872 N N . SER A 1 105 ? -10.651 26.437 15.561 1.00 63.56 105 SER A N 1
ATOM 873 C CA . SER A 1 105 ? -10.624 25.674 16.821 1.00 63.56 105 SER A CA 1
ATOM 874 C C . SER A 1 105 ? -10.391 24.170 16.624 1.00 63.56 105 SER A C 1
ATOM 876 O O . SER A 1 105 ? -9.897 23.489 17.523 1.00 63.56 105 SER A O 1
ATOM 878 N N . LEU A 1 106 ? -10.698 23.633 15.438 1.00 63.44 106 LEU A N 1
ATOM 879 C CA . LEU A 1 106 ? -10.368 22.253 15.089 1.00 63.44 106 LEU A CA 1
ATOM 880 C C . LEU A 1 106 ? -8.906 22.121 14.676 1.00 63.44 106 LEU A C 1
ATOM 882 O O . LEU A 1 106 ? -8.328 21.069 14.917 1.00 63.44 106 LEU A O 1
ATOM 886 N N . LYS A 1 107 ? -8.282 23.175 14.134 1.00 62.09 107 LYS A N 1
ATOM 887 C CA . LYS A 1 107 ? -6.854 23.180 13.790 1.00 62.09 107 LYS A CA 1
ATOM 888 C C . LYS A 1 107 ? -5.999 22.871 15.014 1.00 62.09 107 LYS A C 1
ATOM 890 O O . LYS A 1 107 ? -5.152 21.999 14.930 1.00 62.09 107 LYS A O 1
ATOM 895 N N . THR A 1 108 ? -6.273 23.484 16.164 1.00 57.94 108 THR A N 1
ATOM 896 C CA . THR A 1 108 ? -5.573 23.175 17.421 1.00 57.94 108 THR A CA 1
ATOM 897 C C . THR A 1 108 ? -5.870 21.771 17.933 1.00 57.94 108 THR A C 1
ATOM 899 O O . THR A 1 108 ? -4.980 21.166 18.512 1.00 57.94 108 THR A O 1
ATOM 902 N N . ASN A 1 109 ? -7.057 21.203 17.701 1.00 61.47 109 ASN A N 1
ATOM 903 C CA . ASN A 1 109 ? -7.354 19.799 18.031 1.00 61.47 109 ASN A CA 1
ATOM 904 C C . ASN A 1 109 ? -6.677 18.812 17.075 1.00 61.47 109 ASN A C 1
ATOM 906 O O . ASN A 1 109 ? -6.288 17.732 17.493 1.00 61.47 109 ASN A O 1
ATOM 910 N N . PHE A 1 110 ? -6.518 19.169 15.805 1.00 61.03 110 PHE A N 1
ATOM 911 C CA . PHE A 1 110 ? -5.818 18.370 14.809 1.00 61.03 110 PHE A CA 1
ATOM 912 C C . PHE A 1 110 ? -4.306 18.460 14.967 1.00 61.03 110 PHE A C 1
ATOM 914 O O . PHE A 1 110 ? -3.644 17.435 14.931 1.00 61.03 110 PHE A O 1
ATOM 921 N N . GLU A 1 111 ? -3.770 19.651 15.218 1.00 56.31 111 GLU A N 1
ATOM 922 C CA . GLU A 1 111 ? -2.368 19.877 15.562 1.00 56.31 111 GLU A CA 1
ATOM 923 C C . GLU A 1 111 ? -2.059 19.258 16.925 1.00 56.31 111 GLU A C 1
ATOM 925 O O . GLU A 1 111 ? -1.063 18.566 17.047 1.00 56.31 111 GLU A O 1
ATOM 930 N N . SER A 1 112 ? -2.933 19.382 17.929 1.00 52.59 112 SER A N 1
ATOM 931 C CA . SER A 1 112 ? -2.723 18.717 19.219 1.00 52.59 112 SER A CA 1
ATOM 932 C C . SER A 1 112 ? -3.021 17.224 19.201 1.00 52.59 112 SER A C 1
ATOM 934 O O . SER A 1 112 ? -2.379 16.545 19.968 1.00 52.59 112 SER A O 1
ATOM 936 N N . ASN A 1 113 ? -3.876 16.657 18.346 1.00 48.47 113 ASN A N 1
ATOM 937 C CA . ASN A 1 113 ? -3.949 15.194 18.174 1.00 48.47 113 ASN A CA 1
ATOM 938 C C . ASN A 1 113 ? -2.810 14.670 17.289 1.00 48.47 113 ASN A C 1
ATOM 940 O O . ASN A 1 113 ? -2.370 13.545 17.479 1.00 48.47 113 ASN A O 1
ATOM 944 N N . SER A 1 114 ? -2.293 15.490 16.371 1.00 47.31 114 SER A N 1
ATOM 945 C CA . SER A 1 114 ? -1.074 15.197 15.610 1.00 47.31 114 SER A CA 1
ATOM 946 C C . SER A 1 114 ? 0.198 15.371 16.453 1.00 47.31 114 SER A C 1
ATOM 948 O O . SER A 1 114 ? 1.214 14.784 16.106 1.00 47.31 114 SER A O 1
ATOM 950 N N . MET A 1 115 ? 0.163 16.160 17.540 1.00 40.91 115 MET A N 1
ATOM 951 C CA . MET A 1 115 ? 1.280 16.383 18.477 1.00 40.91 115 MET A CA 1
ATOM 952 C C . MET A 1 115 ? 1.104 15.690 19.847 1.00 40.91 115 MET A C 1
ATOM 954 O O . MET A 1 115 ? 2.076 15.563 20.583 1.00 40.91 115 MET A O 1
ATOM 958 N N . LYS A 1 116 ? -0.101 15.223 20.205 1.00 37.59 116 LYS A N 1
ATOM 959 C CA . LYS A 1 116 ? -0.422 14.407 21.397 1.00 37.59 116 LYS A CA 1
ATOM 960 C C . LYS A 1 116 ? -0.706 12.948 21.032 1.00 37.59 116 LYS A C 1
ATOM 962 O O . LYS A 1 116 ? -1.407 12.259 21.768 1.00 37.59 116 LYS A O 1
ATOM 967 N N . GLU A 1 117 ? -0.037 12.415 20.014 1.00 36.50 117 GLU A N 1
ATOM 968 C CA . GLU A 1 117 ? 0.597 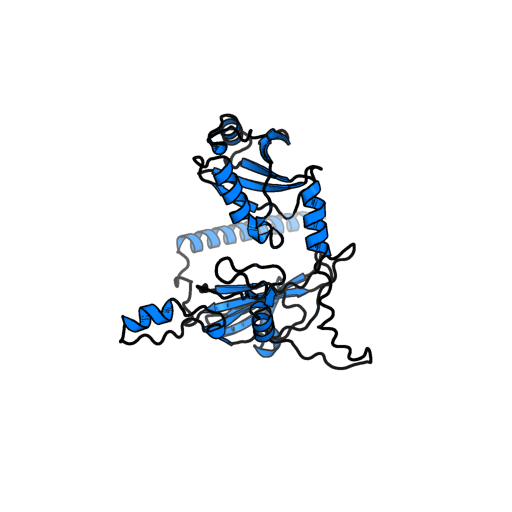11.110 20.236 1.00 36.50 117 GLU A CA 1
ATOM 969 C C . GLU A 1 117 ? 1.757 11.341 21.226 1.00 36.50 117 GLU A C 1
ATOM 971 O O . GLU A 1 117 ? 2.937 11.280 20.893 1.00 36.50 117 GLU A O 1
ATOM 976 N N . GLN A 1 118 ? 1.406 11.703 22.468 1.00 31.36 118 GLN A N 1
ATOM 977 C CA . GLN A 1 118 ? 2.317 11.639 23.595 1.00 31.36 118 GLN A CA 1
ATOM 978 C C . GLN A 1 118 ? 2.689 10.169 23.726 1.00 31.36 118 GLN A C 1
ATOM 980 O O . GLN A 1 118 ? 1.870 9.344 24.127 1.00 31.36 118 GLN A O 1
ATOM 985 N N . ILE A 1 119 ? 3.910 9.869 23.285 1.00 33.75 119 ILE A N 1
ATOM 986 C CA . ILE A 1 119 ? 4.900 9.091 24.024 1.00 33.75 119 ILE A CA 1
ATOM 987 C C . ILE A 1 119 ? 4.221 8.136 25.006 1.00 33.75 119 ILE A C 1
ATOM 989 O O . ILE A 1 119 ? 3.974 8.462 26.166 1.00 33.75 119 ILE A O 1
ATOM 993 N N . ASN A 1 120 ? 3.934 6.930 24.529 1.00 26.42 120 ASN A N 1
ATOM 994 C CA . ASN A 1 120 ? 3.739 5.817 25.433 1.00 26.42 120 ASN A CA 1
ATOM 995 C C . ASN A 1 120 ? 5.142 5.436 25.934 1.00 26.42 120 ASN A C 1
ATOM 997 O O . ASN A 1 120 ? 5.852 4.644 25.317 1.00 26.42 120 ASN A O 1
ATOM 1001 N N . GLU A 1 121 ? 5.562 6.064 27.032 1.00 27.86 121 GLU A N 1
ATOM 1002 C CA . GLU A 1 121 ? 6.878 5.916 27.676 1.00 27.86 121 GLU A CA 1
ATOM 1003 C C . GLU A 1 121 ? 7.140 4.491 28.222 1.00 27.86 121 GLU A C 1
ATOM 1005 O O . GLU A 1 121 ? 8.205 4.208 28.765 1.00 27.86 121 GLU A O 1
ATOM 1010 N N . ASN A 1 122 ? 6.216 3.550 27.990 1.00 28.50 122 ASN A N 1
ATOM 1011 C CA . ASN A 1 122 ? 6.333 2.131 28.338 1.00 28.50 122 ASN A CA 1
ATOM 1012 C C . ASN A 1 122 ? 6.927 1.238 27.231 1.00 28.50 122 ASN A C 1
ATOM 1014 O O . ASN A 1 122 ? 6.940 0.019 27.373 1.00 28.50 122 ASN A O 1
ATOM 1018 N N . TYR A 1 123 ? 7.464 1.814 26.153 1.00 32.22 123 TYR A N 1
ATOM 1019 C CA . TYR A 1 123 ? 8.395 1.112 25.256 1.00 32.22 123 TYR A CA 1
ATOM 1020 C C . TYR A 1 123 ? 9.735 1.842 25.158 1.00 32.22 123 TYR A C 1
ATOM 1022 O O . TYR A 1 123 ? 10.359 1.931 24.102 1.00 32.22 123 TYR A O 1
ATOM 1030 N N . SER A 1 124 ? 10.212 2.329 26.299 1.00 25.44 124 SER A N 1
ATOM 1031 C CA . SER A 1 124 ? 11.636 2.550 26.492 1.00 25.44 124 SER A CA 1
ATOM 1032 C C . SER A 1 124 ? 12.293 1.181 26.674 1.00 25.44 124 SER A C 1
ATOM 1034 O O . SER A 1 124 ? 12.469 0.715 27.795 1.00 25.44 124 SER A O 1
ATOM 1036 N N . LEU A 1 125 ? 12.674 0.521 25.576 1.00 29.05 125 LEU A N 1
ATOM 1037 C CA . LEU A 1 125 ? 13.847 -0.350 25.644 1.00 29.05 125 LEU A CA 1
ATOM 1038 C C . LEU A 1 125 ? 15.040 0.586 25.856 1.00 29.05 125 LEU A C 1
ATOM 1040 O O . LEU A 1 125 ? 15.701 1.012 24.911 1.00 29.05 125 LEU A O 1
ATOM 1044 N N . GLN A 1 126 ? 15.247 0.980 27.113 1.00 32.66 126 GLN A N 1
ATOM 1045 C CA . GLN A 1 126 ? 16.566 1.366 27.570 1.00 32.66 126 GLN A CA 1
ATOM 1046 C C . GLN A 1 126 ? 17.423 0.113 27.473 1.00 32.66 126 GLN A C 1
ATOM 1048 O O . GLN A 1 126 ? 17.450 -0.695 28.388 1.00 32.66 126 GLN A O 1
ATOM 1053 N N . ASP A 1 127 ? 18.103 -0.036 26.347 1.00 28.78 127 ASP A N 1
ATOM 1054 C CA . ASP A 1 127 ? 19.401 -0.679 26.334 1.00 28.78 127 ASP A CA 1
ATOM 1055 C C . ASP A 1 127 ? 20.324 0.142 25.438 1.00 28.78 127 ASP A C 1
ATOM 1057 O O . ASP A 1 127 ? 20.306 0.074 24.214 1.00 28.78 127 ASP A O 1
ATOM 1061 N N . ASN A 1 128 ? 21.085 0.987 26.133 1.00 28.33 128 ASN A N 1
ATOM 1062 C CA . ASN A 1 128 ? 22.468 1.340 25.860 1.00 28.33 128 ASN A CA 1
ATOM 1063 C C . ASN A 1 128 ? 22.818 1.759 24.425 1.00 28.33 128 ASN A C 1
ATOM 1065 O O . ASN A 1 128 ? 23.123 0.954 23.547 1.00 28.33 128 ASN A O 1
ATOM 1069 N N . PHE A 1 129 ? 22.976 3.075 24.261 1.00 34.06 129 PHE A N 1
ATOM 1070 C CA . PHE A 1 129 ? 23.974 3.621 23.348 1.00 34.06 129 PHE A CA 1
ATOM 1071 C C . PHE A 1 129 ? 25.355 3.071 23.730 1.00 34.06 129 PHE A C 1
ATOM 1073 O O . PHE A 1 129 ? 26.034 3.608 24.599 1.00 34.06 129 PHE A O 1
ATOM 1080 N N . ASN A 1 130 ? 25.749 1.984 23.074 1.00 25.75 130 ASN A N 1
ATOM 1081 C CA . ASN A 1 130 ? 27.134 1.575 22.906 1.00 25.75 130 ASN A CA 1
ATOM 1082 C C . ASN A 1 130 ? 27.260 0.737 21.623 1.00 25.75 130 ASN A C 1
ATOM 1084 O O . ASN A 1 130 ? 26.773 -0.382 21.546 1.00 25.75 130 ASN A O 1
ATOM 1088 N N . ASN A 1 131 ? 27.912 1.334 20.623 1.00 32.88 131 ASN A N 1
ATOM 1089 C CA . ASN A 1 131 ? 28.797 0.726 19.624 1.00 32.88 131 ASN A CA 1
ATOM 1090 C C . ASN A 1 131 ? 28.418 -0.640 18.998 1.00 32.88 131 ASN A C 1
ATOM 1092 O O . ASN A 1 131 ? 28.503 -1.685 19.630 1.00 32.88 131 ASN A O 1
ATOM 1096 N N . ASN A 1 132 ? 28.203 -0.632 17.675 1.00 35.62 132 ASN A N 1
ATOM 1097 C CA . ASN A 1 132 ? 28.441 -1.761 16.758 1.00 35.62 132 ASN A CA 1
ATOM 1098 C C . ASN A 1 132 ? 27.784 -3.117 17.097 1.00 35.62 132 ASN A C 1
ATOM 1100 O O . ASN A 1 132 ? 28.466 -4.140 17.168 1.00 35.62 132 ASN A O 1
ATOM 1104 N N . SER A 1 133 ? 26.453 -3.172 17.171 1.00 36.94 133 SER A N 1
ATOM 1105 C CA . SER A 1 133 ? 25.703 -4.431 17.053 1.00 36.94 133 SER A CA 1
ATOM 1106 C C . SER A 1 133 ? 24.782 -4.391 15.827 1.00 36.94 133 SER A C 1
ATOM 1108 O O . SER A 1 133 ? 24.079 -3.414 15.575 1.00 36.94 133 SER A O 1
ATOM 1110 N N . LYS A 1 134 ? 24.838 -5.440 14.996 1.00 44.34 134 LYS A N 1
ATOM 1111 C CA . LYS A 1 134 ? 23.975 -5.611 13.817 1.00 44.34 134 LYS A CA 1
ATOM 1112 C C . LYS A 1 134 ? 22.513 -5.603 14.281 1.00 44.34 134 LYS A C 1
ATOM 1114 O O . LYS A 1 134 ? 22.091 -6.552 14.935 1.00 44.34 134 LYS A O 1
ATOM 1119 N N . GLN A 1 135 ? 21.754 -4.550 13.971 1.00 57.16 135 GLN A N 1
ATOM 1120 C CA . GLN A 1 135 ? 20.316 -4.519 14.249 1.00 57.16 135 GLN A CA 1
ATOM 1121 C C . GLN A 1 135 ? 19.642 -5.671 13.499 1.00 57.16 135 GLN A C 1
ATOM 1123 O O . GLN A 1 135 ? 19.723 -5.748 12.273 1.00 57.16 135 GLN A O 1
ATOM 1128 N N . THR A 1 136 ? 18.998 -6.576 14.233 1.00 76.62 136 THR A N 1
ATOM 1129 C CA . THR A 1 136 ? 18.229 -7.673 13.643 1.00 76.62 136 THR A CA 1
ATOM 1130 C C . THR A 1 136 ? 17.025 -7.106 12.885 1.00 76.62 136 THR A C 1
ATOM 1132 O O . THR A 1 136 ? 16.317 -6.260 13.443 1.00 76.62 136 THR A O 1
ATOM 1135 N N . PRO A 1 137 ? 16.758 -7.555 11.649 1.00 85.62 137 PRO A N 1
ATOM 1136 C CA . PRO A 1 137 ? 15.578 -7.141 10.896 1.00 85.62 137 PRO A CA 1
ATOM 1137 C C . PRO A 1 137 ? 14.287 -7.443 11.652 1.00 85.62 137 PRO A C 1
ATOM 1139 O O . PRO A 1 137 ? 14.159 -8.500 12.266 1.00 85.62 137 PRO A O 1
ATOM 1142 N N . VAL A 1 138 ? 13.317 -6.534 11.575 1.00 91.69 138 VAL A N 1
ATOM 1143 C CA . VAL A 1 138 ? 11.975 -6.720 12.134 1.00 91.69 138 VAL A CA 1
ATOM 1144 C C . VAL A 1 138 ? 11.101 -7.418 11.088 1.00 91.69 138 VAL A C 1
ATOM 1146 O O . VAL A 1 138 ? 10.862 -6.836 10.027 1.00 91.69 138 VAL A O 1
ATOM 1149 N N . PRO A 1 139 ? 10.598 -8.637 11.338 1.00 92.62 139 PRO A N 1
ATOM 1150 C CA . PRO A 1 139 ? 9.693 -9.311 10.414 1.00 92.62 139 PRO A CA 1
ATOM 1151 C C . PRO A 1 139 ? 8.377 -8.550 10.233 1.00 92.62 139 PRO A C 1
ATOM 1153 O O . PRO A 1 139 ? 7.821 -8.024 11.198 1.00 92.62 139 PRO A O 1
ATOM 1156 N N . LEU A 1 140 ? 7.827 -8.547 9.014 1.00 93.88 140 LEU A N 1
ATOM 1157 C CA . LEU A 1 140 ? 6.527 -7.924 8.731 1.00 93.88 140 LEU A CA 1
ATOM 1158 C C . LEU A 1 140 ? 5.410 -8.441 9.654 1.00 93.88 140 LEU A C 1
ATOM 1160 O O . LEU A 1 140 ? 4.577 -7.652 10.095 1.00 93.88 140 LEU A O 1
ATOM 1164 N N . ILE A 1 141 ? 5.420 -9.736 9.987 1.00 93.38 141 ILE A N 1
ATOM 1165 C CA . ILE A 1 141 ? 4.424 -10.344 10.882 1.00 93.38 141 ILE A CA 1
ATOM 1166 C C . ILE A 1 141 ? 4.393 -9.661 12.255 1.00 93.38 141 ILE A C 1
ATOM 1168 O O . ILE A 1 141 ? 3.323 -9.364 12.771 1.00 93.38 141 ILE A O 1
ATOM 1172 N N . GLN A 1 142 ? 5.551 -9.261 12.786 1.00 92.88 142 GLN A N 1
ATOM 1173 C CA . GLN A 1 142 ? 5.627 -8.553 14.062 1.00 92.88 142 GLN A CA 1
ATOM 1174 C C . GLN A 1 142 ? 4.996 -7.152 13.978 1.00 92.88 142 GLN A C 1
ATOM 1176 O O . GLN A 1 142 ? 4.418 -6.662 14.949 1.00 92.88 142 GLN A O 1
ATOM 1181 N N . LEU A 1 143 ? 5.088 -6.486 12.821 1.00 93.81 143 LEU A N 1
ATOM 1182 C CA . LEU A 1 143 ? 4.411 -5.206 12.598 1.00 93.81 143 LEU A CA 1
ATOM 1183 C C . LEU A 1 143 ? 2.887 -5.383 12.546 1.00 93.81 143 LEU A C 1
ATOM 1185 O O . LEU A 1 143 ? 2.165 -4.534 13.066 1.00 93.81 143 LEU A O 1
ATOM 1189 N N . LEU A 1 144 ? 2.404 -6.485 11.966 1.00 94.19 144 LEU A N 1
ATOM 1190 C CA . LEU A 1 144 ? 0.979 -6.826 11.914 1.00 94.19 144 LEU A CA 1
ATOM 1191 C C . LEU A 1 144 ? 0.423 -7.203 13.288 1.00 94.19 144 LEU A C 1
ATOM 1193 O O . LEU A 1 144 ? -0.658 -6.741 13.658 1.00 94.19 144 LEU A O 1
ATOM 1197 N N . ASP A 1 145 ? 1.184 -7.966 14.069 1.00 92.81 145 ASP A N 1
ATOM 1198 C CA . ASP A 1 145 ? 0.842 -8.293 15.454 1.00 92.81 145 ASP A CA 1
ATOM 1199 C C . ASP A 1 145 ? 0.677 -7.021 16.283 1.00 92.81 145 ASP A C 1
ATOM 1201 O O . ASP A 1 145 ? -0.314 -6.862 16.991 1.00 92.81 145 ASP A O 1
ATOM 1205 N N . ASN A 1 146 ? 1.603 -6.070 16.137 1.00 92.06 146 ASN A N 1
ATOM 1206 C CA . ASN A 1 146 ? 1.508 -4.780 16.812 1.00 92.06 146 ASN A CA 1
ATOM 1207 C C . ASN A 1 146 ? 0.314 -3.954 16.314 1.00 92.06 146 ASN A C 1
ATOM 1209 O O . ASN A 1 146 ? -0.382 -3.353 17.125 1.00 92.06 146 ASN A O 1
ATOM 1213 N N . PHE A 1 147 ? 0.048 -3.942 15.005 1.00 91.94 147 PHE A N 1
ATOM 1214 C CA . PHE A 1 147 ? -1.076 -3.205 14.417 1.00 91.94 147 PHE A CA 1
ATOM 1215 C C . PHE A 1 147 ? -2.446 -3.728 14.877 1.00 91.94 147 PHE A C 1
ATOM 1217 O O . PHE A 1 147 ? -3.395 -2.957 15.015 1.00 91.94 147 PHE A O 1
ATOM 1224 N N . THR A 1 148 ? -2.557 -5.036 15.105 1.00 91.50 148 THR A N 1
ATOM 1225 C CA . THR A 1 148 ? -3.804 -5.714 15.499 1.00 91.50 148 THR A CA 1
ATOM 1226 C C . THR A 1 148 ? -3.866 -6.044 16.989 1.00 91.50 148 THR A C 1
ATOM 1228 O O . THR A 1 148 ? -4.800 -6.713 17.438 1.00 91.50 148 THR A O 1
ATOM 1231 N N . LYS A 1 149 ? -2.896 -5.580 17.783 1.00 92.06 149 LYS A N 1
ATOM 1232 C CA . LYS A 1 149 ? -2.846 -5.820 19.225 1.00 92.06 149 LYS A CA 1
ATOM 1233 C C . LYS A 1 149 ? -4.049 -5.157 19.914 1.00 92.06 149 LYS A C 1
ATOM 1235 O O . LYS A 1 149 ? -4.342 -3.999 19.630 1.00 92.06 149 LYS A O 1
ATOM 1240 N N . PRO A 1 150 ? -4.751 -5.848 20.832 1.00 89.19 150 PRO A N 1
ATOM 1241 C CA . PRO A 1 150 ? -5.765 -5.211 21.662 1.00 89.19 150 PRO A CA 1
ATOM 1242 C C . PRO A 1 150 ? -5.143 -4.127 22.547 1.00 89.19 150 PRO A C 1
ATOM 1244 O O . PRO A 1 150 ? -4.205 -4.395 23.300 1.00 89.19 150 PRO A O 1
ATOM 1247 N N . GLU A 1 151 ? -5.703 -2.925 22.500 1.00 86.94 151 GLU A N 1
ATOM 1248 C CA . GLU A 1 151 ? -5.274 -1.792 23.315 1.00 86.94 151 GLU A CA 1
ATOM 1249 C C . GLU A 1 151 ? -6.356 -1.429 24.335 1.00 86.94 151 GLU A C 1
ATOM 1251 O O . GLU A 1 151 ? -7.545 -1.439 24.004 1.00 86.94 151 GLU A O 1
ATOM 1256 N N . PRO A 1 152 ? -5.992 -1.117 25.590 1.00 84.12 152 PRO A N 1
ATOM 1257 C CA . PRO A 1 152 ? -6.962 -0.697 26.586 1.00 84.12 152 PRO A CA 1
ATOM 1258 C C . PRO A 1 152 ? -7.540 0.672 26.216 1.00 84.12 152 PRO A C 1
ATOM 1260 O O . PRO A 1 152 ? -6.805 1.623 25.957 1.00 84.12 152 PRO A O 1
ATOM 1263 N N . ILE A 1 153 ? -8.865 0.794 26.255 1.00 81.81 153 ILE A N 1
ATOM 1264 C CA . ILE A 1 153 ? -9.541 2.084 26.125 1.00 81.81 153 ILE A CA 1
ATOM 1265 C C . ILE A 1 153 ? -9.805 2.644 27.516 1.00 81.81 153 ILE A C 1
ATOM 1267 O O . ILE A 1 153 ? -10.559 2.082 28.310 1.00 81.81 153 ILE A O 1
ATOM 1271 N N . GLN A 1 154 ? -9.156 3.765 27.813 1.00 66.50 154 GLN A N 1
ATOM 1272 C CA . GLN A 1 154 ? -9.479 4.577 28.977 1.00 66.50 154 GLN A CA 1
ATOM 1273 C C . GLN A 1 154 ? -10.620 5.525 28.579 1.00 66.50 154 GLN A C 1
ATOM 1275 O O . GLN A 1 154 ? -10.652 6.023 27.454 1.00 66.50 154 GLN A O 1
ATOM 1280 N N . PHE A 1 155 ? -11.569 5.769 29.486 1.00 71.25 155 PHE A N 1
ATOM 1281 C CA . PHE A 1 155 ? -12.695 6.703 29.290 1.00 71.25 155 PHE A CA 1
ATOM 1282 C C . PHE A 1 155 ? -13.823 6.235 28.348 1.00 71.25 155 PHE A C 1
ATOM 1284 O O . PHE A 1 155 ? -14.593 7.063 27.854 1.00 71.25 155 PHE A O 1
ATOM 1291 N N . TRP A 1 156 ? -13.986 4.925 28.134 1.00 73.31 156 TRP A N 1
ATOM 1292 C CA . TRP A 1 156 ? -15.184 4.378 27.490 1.00 73.31 156 TRP A CA 1
ATOM 1293 C C . TRP A 1 156 ? -16.139 3.783 28.522 1.00 73.31 156 TRP A C 1
ATOM 1295 O O . TRP A 1 156 ? -15.795 2.833 29.213 1.00 73.31 156 TRP A O 1
ATOM 1305 N N . ASN A 1 157 ? -17.361 4.313 28.590 1.00 78.44 157 ASN A N 1
ATOM 1306 C CA . ASN A 1 157 ? -18.412 3.767 29.442 1.00 78.44 157 ASN A CA 1
ATOM 1307 C C . ASN A 1 157 ? -19.282 2.807 28.640 1.00 78.44 157 ASN A C 1
ATOM 1309 O O . ASN A 1 157 ? -20.053 3.237 27.777 1.00 78.44 157 ASN A O 1
ATOM 1313 N N . CYS A 1 158 ? -19.211 1.516 28.961 1.00 80.38 158 CYS A N 1
ATOM 1314 C CA . CYS A 1 158 ? -20.096 0.539 28.345 1.00 80.38 158 CYS A CA 1
ATOM 1315 C C . CYS A 1 158 ? -21.567 0.909 28.638 1.00 80.38 158 CYS A C 1
ATOM 1317 O O . CYS A 1 158 ? -21.961 1.000 29.807 1.00 80.38 158 CYS A O 1
ATOM 1319 N N . PRO A 1 159 ? -22.428 1.085 27.616 1.00 83.88 159 PRO A N 1
ATOM 1320 C CA . PRO A 1 159 ? -23.805 1.532 27.824 1.00 83.88 159 PRO A CA 1
ATOM 1321 C C . PRO A 1 159 ? -24.641 0.525 28.626 1.00 83.88 159 PRO A C 1
ATOM 1323 O O . PRO A 1 159 ? -25.565 0.949 29.326 1.00 83.88 159 PRO A O 1
ATOM 1326 N N . LYS A 1 160 ? -24.285 -0.770 28.560 1.00 87.81 160 LYS A N 1
ATOM 1327 C CA . LYS A 1 160 ? -24.969 -1.882 29.240 1.00 87.81 160 LYS A CA 1
ATOM 1328 C C . LYS A 1 160 ? -24.486 -2.102 30.677 1.00 87.81 160 LYS A C 1
ATOM 1330 O O . LYS A 1 160 ? -25.307 -2.072 31.582 1.00 87.81 160 LYS A O 1
ATOM 1335 N N . CYS A 1 161 ? -23.185 -2.321 30.896 1.00 85.69 161 CYS A N 1
ATOM 1336 C CA . CYS A 1 161 ? -22.654 -2.682 32.221 1.00 85.69 161 CYS A CA 1
ATOM 1337 C C . CYS A 1 161 ? -22.043 -1.512 33.011 1.00 85.69 161 CYS A C 1
ATOM 1339 O O . CYS A 1 161 ? -21.633 -1.713 34.148 1.00 85.69 161 CYS A O 1
ATOM 1341 N N . LYS A 1 162 ? -21.971 -0.303 32.428 1.00 83.06 162 LYS A N 1
ATOM 1342 C CA . LYS A 1 162 ? -21.421 0.928 33.037 1.00 83.06 162 LYS A CA 1
ATOM 1343 C C . LYS A 1 162 ? -19.950 0.862 33.472 1.00 83.06 162 LYS A C 1
ATOM 1345 O O . LYS A 1 162 ? -19.468 1.802 34.093 1.00 83.06 162 LYS A O 1
ATOM 1350 N N . GLN A 1 163 ? -19.227 -0.199 33.118 1.00 80.50 163 GLN A N 1
ATOM 1351 C CA . GLN A 1 163 ? -17.784 -0.281 33.336 1.00 80.50 163 GLN A CA 1
ATOM 1352 C C . GLN A 1 163 ? -17.041 0.685 32.404 1.00 80.50 163 GLN A C 1
ATOM 1354 O O . GLN A 1 163 ? -17.442 0.881 31.254 1.00 80.50 163 GLN A O 1
ATOM 1359 N N . THR A 1 164 ? -15.976 1.282 32.939 1.00 72.62 164 THR A N 1
ATOM 1360 C CA . THR A 1 164 ? -15.108 2.288 32.300 1.00 72.62 164 THR A CA 1
ATOM 1361 C C . THR A 1 164 ? -13.896 1.677 31.590 1.00 72.62 164 THR A C 1
ATOM 1363 O O . THR A 1 164 ? -13.156 2.379 30.900 1.00 72.62 164 THR A O 1
ATOM 1366 N N . SER A 1 165 ? -13.662 0.381 31.806 1.00 74.50 165 SER A N 1
ATOM 1367 C CA . SER A 1 165 ? -12.541 -0.389 31.284 1.00 74.50 165 SER A CA 1
ATOM 1368 C C . SER A 1 165 ? -12.998 -1.300 30.146 1.00 74.50 165 SER A C 1
ATOM 1370 O O . SER A 1 165 ? -13.968 -2.048 30.263 1.00 74.50 165 SER A O 1
ATOM 1372 N N . GLY A 1 166 ? -12.274 -1.246 29.031 1.00 78.94 166 GLY A N 1
ATOM 1373 C CA . GLY A 1 166 ? -12.464 -2.122 27.879 1.00 78.94 166 GLY A CA 1
ATOM 1374 C C . GLY A 1 166 ? -11.185 -2.209 27.055 1.00 78.94 166 GLY A C 1
ATOM 1375 O O . GLY A 1 166 ? -10.207 -1.518 27.345 1.00 78.94 166 GLY A O 1
ATOM 1376 N N . SER A 1 167 ? -11.194 -3.032 26.012 1.00 84.94 167 SER A N 1
ATOM 1377 C CA . SER A 1 167 ? -10.139 -3.052 25.000 1.00 84.94 167 SER A CA 1
ATOM 1378 C C . SER A 1 167 ? -10.723 -2.826 23.611 1.00 84.94 167 SER A C 1
ATOM 1380 O O . SER A 1 167 ? -11.857 -3.208 23.320 1.00 84.94 167 SER A O 1
ATOM 1382 N N . MET A 1 168 ? -9.943 -2.178 22.755 1.00 84.31 168 MET A N 1
ATOM 1383 C CA . MET A 1 168 ? -10.220 -2.013 21.338 1.00 84.31 168 MET A CA 1
ATOM 1384 C C . MET A 1 168 ? -9.198 -2.830 20.557 1.00 84.31 168 MET A C 1
ATOM 1386 O O . MET A 1 168 ? -8.002 -2.749 20.818 1.00 84.31 168 MET A O 1
ATOM 1390 N N . GLN A 1 169 ? -9.671 -3.617 19.598 1.00 88.81 169 GLN A N 1
ATOM 1391 C CA . GLN A 1 169 ? -8.826 -4.387 18.696 1.00 88.81 169 GLN A CA 1
ATOM 1392 C C . GLN A 1 169 ? -9.283 -4.151 17.259 1.00 88.81 169 GLN A C 1
ATOM 1394 O O . GLN A 1 169 ? -10.482 -4.081 16.994 1.00 88.81 169 GLN A O 1
ATOM 1399 N N . ILE A 1 170 ? -8.329 -4.057 16.336 1.00 89.00 170 ILE A N 1
ATOM 1400 C CA . ILE A 1 170 ? -8.601 -4.027 14.899 1.00 89.00 170 ILE A CA 1
ATOM 1401 C C . ILE A 1 170 ? -8.462 -5.449 14.348 1.00 89.00 170 ILE A C 1
ATOM 1403 O O . ILE A 1 170 ? -7.458 -6.114 14.595 1.00 89.00 170 ILE A O 1
ATOM 1407 N N . LYS A 1 171 ? -9.463 -5.893 13.585 1.00 87.38 171 LYS A N 1
ATOM 1408 C CA . LYS A 1 171 ? -9.439 -7.126 12.787 1.00 87.38 171 LYS A CA 1
ATOM 1409 C C . LYS A 1 171 ? -9.945 -6.843 11.377 1.00 87.38 171 LYS A C 1
ATOM 1411 O O . LYS A 1 171 ? -10.673 -5.873 11.167 1.00 87.38 171 LYS A O 1
ATOM 1416 N N . PHE A 1 172 ? -9.558 -7.684 10.427 1.00 88.00 172 PHE A N 1
ATOM 1417 C CA . PHE A 1 172 ? -10.019 -7.604 9.044 1.00 88.00 172 PHE A CA 1
ATOM 1418 C C . PHE A 1 172 ? -11.257 -8.483 8.843 1.00 88.00 172 PHE A C 1
ATOM 1420 O O . PHE A 1 172 ? -11.306 -9.594 9.354 1.00 88.00 172 PHE A O 1
ATOM 1427 N N . ASP A 1 173 ? -12.247 -8.005 8.096 1.00 81.81 173 ASP A N 1
ATOM 1428 C CA . ASP A 1 173 ? -13.424 -8.811 7.731 1.00 81.81 173 ASP A CA 1
ATOM 1429 C C . ASP A 1 173 ? -13.144 -9.609 6.447 1.00 81.81 173 ASP A C 1
ATOM 1431 O O . ASP A 1 173 ? -13.205 -10.835 6.415 1.00 81.81 173 ASP A O 1
ATOM 1435 N N . TYR A 1 174 ? -12.676 -8.907 5.410 1.00 81.06 174 TYR A N 1
ATOM 1436 C CA . TYR A 1 174 ? -12.232 -9.488 4.146 1.00 81.06 174 TYR A CA 1
ATOM 1437 C C . TYR A 1 174 ? -10.865 -8.935 3.753 1.00 81.06 174 TYR A C 1
ATOM 1439 O O . TYR A 1 174 ? -10.531 -7.787 4.053 1.00 81.06 174 TYR A O 1
ATOM 1447 N N . LEU A 1 175 ? -10.088 -9.745 3.036 1.00 86.56 175 LEU A N 1
ATOM 1448 C CA . LEU A 1 175 ? -8.813 -9.335 2.452 1.00 86.56 175 LEU A CA 1
ATOM 1449 C C . LEU A 1 175 ? -8.922 -9.287 0.913 1.00 86.56 175 LEU A C 1
ATOM 1451 O O . LEU A 1 175 ? -9.685 -10.069 0.337 1.00 86.56 175 LEU A O 1
ATOM 1455 N N . PRO A 1 176 ? -8.180 -8.402 0.230 1.00 89.38 176 PRO A N 1
ATOM 1456 C CA . PRO A 1 176 ? -8.109 -8.353 -1.232 1.00 89.38 176 PRO A CA 1
ATOM 1457 C C . PRO A 1 176 ? -7.187 -9.439 -1.804 1.00 89.38 176 PRO A C 1
ATOM 1459 O O . PRO A 1 176 ? -6.386 -10.023 -1.078 1.00 89.38 176 PRO A O 1
ATOM 1462 N N . ASP A 1 177 ? -7.232 -9.666 -3.117 1.00 86.12 177 ASP A N 1
ATOM 1463 C CA . ASP A 1 177 ? -6.295 -10.582 -3.789 1.00 86.12 177 ASP A CA 1
ATOM 1464 C C . ASP A 1 177 ? -4.866 -10.026 -3.859 1.00 86.12 177 ASP A C 1
ATOM 1466 O O . ASP A 1 177 ? -3.911 -10.796 -3.922 1.00 86.12 177 ASP A O 1
ATOM 1470 N N . ILE A 1 178 ? -4.715 -8.698 -3.800 1.00 90.62 178 ILE A N 1
ATOM 1471 C CA . ILE A 1 178 ? -3.428 -8.009 -3.679 1.00 90.62 178 ILE A CA 1
ATOM 1472 C C . ILE A 1 178 ? -3.423 -7.196 -2.386 1.00 90.62 178 ILE A C 1
ATOM 1474 O O . ILE A 1 178 ? -4.143 -6.206 -2.257 1.00 90.62 178 ILE A O 1
ATOM 1478 N N . LEU A 1 179 ? -2.596 -7.608 -1.430 1.00 94.75 179 LEU A N 1
ATOM 1479 C CA . LEU A 1 179 ? -2.317 -6.859 -0.212 1.00 94.75 179 LEU A CA 1
ATOM 1480 C C . LEU A 1 179 ? -1.175 -5.879 -0.459 1.00 94.75 179 LEU A C 1
ATOM 1482 O O . LEU A 1 179 ? -0.111 -6.260 -0.945 1.00 94.75 179 LEU A O 1
ATOM 1486 N N . VAL A 1 180 ? -1.392 -4.622 -0.079 1.00 96.81 180 VAL A N 1
ATOM 1487 C CA . VAL A 1 180 ? -0.384 -3.565 -0.166 1.00 96.81 180 VAL A CA 1
ATOM 1488 C C . VAL A 1 180 ? -0.073 -3.077 1.240 1.00 96.81 180 VAL A C 1
ATOM 1490 O O . VAL A 1 180 ? -0.922 -2.479 1.899 1.00 96.81 180 VAL A O 1
ATOM 1493 N N . PHE A 1 181 ? 1.154 -3.312 1.697 1.00 95.81 181 PHE A N 1
ATOM 1494 C CA . PHE A 1 181 ? 1.645 -2.781 2.964 1.00 95.81 181 PHE A CA 1
ATOM 1495 C C . PHE A 1 181 ? 2.480 -1.538 2.709 1.00 95.81 181 PHE A C 1
ATOM 1497 O O . PHE A 1 181 ? 3.552 -1.607 2.112 1.00 95.81 181 PHE A O 1
ATOM 1504 N N . TYR A 1 182 ? 1.990 -0.404 3.196 1.00 93.38 182 TYR A N 1
ATOM 1505 C CA . TYR A 1 182 ? 2.724 0.851 3.234 1.00 93.38 182 TYR A CA 1
ATOM 1506 C C . TYR A 1 182 ? 3.473 0.970 4.563 1.00 93.38 182 TYR A C 1
ATOM 1508 O O . TYR A 1 182 ? 2.856 1.055 5.628 1.00 93.38 182 TYR A O 1
ATOM 1516 N N . LEU A 1 183 ? 4.806 0.985 4.522 1.00 91.19 183 LEU A N 1
ATOM 1517 C CA . LEU A 1 183 ? 5.616 1.148 5.724 1.00 91.19 183 LEU A CA 1
ATOM 1518 C C . LEU A 1 183 ? 5.704 2.640 6.068 1.00 91.19 183 LEU A C 1
ATOM 1520 O O . LEU A 1 183 ? 6.343 3.415 5.354 1.00 91.19 183 LEU A O 1
ATOM 1524 N N . LYS A 1 184 ? 5.078 3.051 7.183 1.00 89.06 184 LYS A N 1
ATOM 1525 C CA . LYS A 1 184 ? 5.098 4.437 7.693 1.00 89.06 184 LYS A CA 1
ATOM 1526 C C . LYS A 1 184 ? 6.504 4.808 8.183 1.00 89.06 184 LYS A C 1
ATOM 1528 O O . LYS A 1 184 ? 6.795 4.796 9.376 1.00 89.06 184 LYS A O 1
ATOM 1533 N N . ARG A 1 185 ? 7.401 5.101 7.239 1.00 87.44 185 ARG A N 1
ATOM 1534 C CA . ARG A 1 185 ? 8.805 5.428 7.514 1.00 87.44 185 ARG A CA 1
ATOM 1535 C C . ARG A 1 185 ? 9.055 6.894 7.796 1.00 87.44 185 ARG A C 1
ATOM 1537 O O . ARG A 1 185 ? 10.099 7.207 8.337 1.00 87.44 185 ARG A O 1
ATOM 1544 N N . PHE A 1 186 ? 8.154 7.789 7.431 1.00 82.44 186 PHE A N 1
ATOM 1545 C CA . PHE A 1 186 ? 8.345 9.213 7.673 1.00 82.44 186 PHE A CA 1
ATOM 1546 C C . PHE A 1 186 ? 7.411 9.656 8.780 1.00 82.44 186 PHE A C 1
ATOM 1548 O O . PHE A 1 186 ? 6.199 9.456 8.688 1.00 82.44 186 PHE A O 1
ATOM 1555 N N . ASP A 1 187 ? 7.998 10.244 9.813 1.00 70.38 187 ASP A N 1
ATOM 1556 C CA . ASP A 1 187 ? 7.258 10.972 10.826 1.00 70.38 187 ASP A CA 1
ATOM 1557 C C . ASP A 1 187 ? 7.419 12.475 10.567 1.00 70.38 187 ASP A C 1
ATOM 1559 O O . ASP A 1 187 ? 8.524 12.956 10.298 1.00 70.38 187 ASP A O 1
ATOM 1563 N N . GLN A 1 188 ? 6.305 13.201 10.589 1.00 56.22 188 GLN A N 1
ATOM 1564 C CA . GLN A 1 188 ? 6.256 14.657 10.441 1.00 56.22 188 GLN A CA 1
ATOM 1565 C C . GLN A 1 188 ? 5.957 15.288 11.804 1.00 56.22 188 GLN A C 1
ATOM 1567 O O . GLN A 1 188 ? 4.997 16.035 11.973 1.00 56.22 188 GLN A O 1
ATOM 1572 N N . SER A 1 189 ? 6.778 14.979 12.803 1.00 53.09 189 SER A N 1
ATOM 1573 C CA . SER A 1 189 ? 6.735 15.631 14.108 1.00 53.09 189 SER A CA 1
ATOM 1574 C C . SER A 1 189 ? 7.713 16.821 14.125 1.00 53.09 189 SER A C 1
ATOM 1576 O O . SER A 1 189 ? 8.899 16.690 14.409 1.00 53.09 189 SER A O 1
ATOM 1578 N N . GLY A 1 190 ? 7.223 18.023 13.790 1.00 53.31 190 GLY A N 1
ATOM 1579 C CA . GLY A 1 190 ? 7.982 19.285 13.892 1.00 53.31 190 GLY A CA 1
ATOM 1580 C C . GLY A 1 190 ? 8.668 19.768 12.600 1.00 53.31 190 GLY A C 1
ATOM 1581 O O . GLY A 1 190 ? 8.177 19.538 11.499 1.00 53.31 190 GLY A O 1
ATOM 1582 N N . SER A 1 191 ? 9.782 20.506 12.726 1.00 47.03 191 SER A N 1
ATOM 1583 C CA . SER A 1 191 ? 10.470 21.200 11.613 1.00 47.03 191 SER A CA 1
ATOM 1584 C C . SER A 1 191 ? 11.364 20.308 10.740 1.00 47.03 191 SER A C 1
ATOM 1586 O O . SER A 1 191 ? 11.866 20.769 9.715 1.00 47.03 191 SER A O 1
ATOM 1588 N N . HIS A 1 192 ? 11.567 19.042 11.115 1.00 53.41 192 HIS A N 1
ATOM 1589 C CA . HIS A 1 192 ? 12.419 18.101 10.388 1.00 53.41 192 HIS A CA 1
ATOM 1590 C C . HIS A 1 192 ? 11.736 16.734 10.283 1.00 53.41 192 HIS A C 1
ATOM 1592 O O . HIS A 1 192 ? 11.555 16.049 11.285 1.00 53.41 192 HIS A O 1
ATOM 1598 N N . ALA A 1 193 ? 11.381 16.317 9.065 1.00 62.69 193 ALA A N 1
ATOM 1599 C CA . ALA A 1 193 ? 10.917 14.956 8.813 1.00 62.69 193 ALA A CA 1
ATOM 1600 C C . ALA A 1 193 ? 12.114 13.995 8.869 1.00 62.69 193 ALA A C 1
ATOM 1602 O O . ALA A 1 193 ? 13.062 14.143 8.094 1.00 62.69 193 ALA A O 1
ATOM 1603 N N . LYS A 1 194 ? 12.078 13.010 9.774 1.00 73.31 194 LYS A N 1
ATOM 1604 C CA . LYS A 1 194 ? 13.119 11.979 9.895 1.00 73.31 194 LYS A CA 1
ATOM 1605 C C . LYS A 1 194 ? 12.599 10.652 9.354 1.00 73.31 194 LYS A C 1
ATOM 1607 O O . LYS A 1 194 ? 11.521 10.197 9.736 1.00 73.31 194 LYS A O 1
ATOM 1612 N N . LYS A 1 195 ? 13.382 10.014 8.483 1.00 80.75 195 LYS A N 1
ATOM 1613 C CA . LYS A 1 195 ? 13.105 8.652 8.023 1.00 80.75 195 LYS A CA 1
ATOM 1614 C C . LYS A 1 195 ? 13.475 7.634 9.104 1.00 80.75 195 LYS A C 1
ATOM 1616 O O . LYS A 1 195 ? 14.595 7.629 9.605 1.00 80.75 195 LYS A O 1
ATOM 1621 N N . ASN A 1 196 ? 12.536 6.756 9.417 1.00 85.50 196 ASN A N 1
ATOM 1622 C CA . ASN A 1 196 ? 12.718 5.527 10.165 1.00 85.50 196 ASN A CA 1
ATOM 1623 C C . ASN A 1 196 ? 13.359 4.477 9.244 1.00 85.50 196 ASN A C 1
ATOM 1625 O O . ASN A 1 196 ? 12.734 3.945 8.318 1.00 85.50 196 ASN A O 1
ATOM 1629 N N . ASP A 1 197 ? 14.627 4.207 9.514 1.00 83.62 197 ASP A N 1
ATOM 1630 C CA . ASP A 1 197 ? 15.515 3.294 8.805 1.00 83.62 197 ASP A CA 1
ATOM 1631 C C . ASP A 1 197 ? 15.561 1.894 9.436 1.00 83.62 197 ASP A C 1
ATOM 1633 O O . ASP A 1 197 ? 16.434 1.098 9.095 1.00 83.62 197 ASP A O 1
ATOM 1637 N N . LYS A 1 198 ? 14.602 1.545 10.309 1.00 88.31 198 LYS A N 1
ATOM 1638 C CA . LYS A 1 198 ? 14.483 0.173 10.818 1.00 88.31 198 LYS A CA 1
ATOM 1639 C C . LYS A 1 198 ? 14.417 -0.814 9.659 1.00 88.31 198 LYS A C 1
ATOM 1641 O O . LYS A 1 198 ? 13.608 -0.669 8.735 1.00 88.31 198 LYS A O 1
ATOM 1646 N N . ASN A 1 199 ? 15.270 -1.824 9.721 1.00 90.12 199 ASN A N 1
ATOM 1647 C CA . ASN A 1 199 ? 15.299 -2.884 8.734 1.00 90.12 199 ASN A CA 1
ATOM 1648 C C . ASN A 1 199 ? 14.035 -3.742 8.880 1.00 90.12 199 ASN A C 1
ATOM 1650 O O . ASN A 1 199 ? 13.754 -4.233 9.974 1.00 90.12 199 ASN A O 1
ATOM 1654 N N . VAL A 1 200 ? 13.253 -3.868 7.806 1.00 91.00 200 VAL A N 1
ATOM 1655 C CA . VAL A 1 200 ? 12.034 -4.685 7.791 1.00 91.00 200 VAL A CA 1
ATOM 1656 C C . VAL A 1 200 ? 12.277 -5.882 6.889 1.00 91.00 200 VAL A C 1
ATOM 1658 O O . VAL A 1 200 ? 12.666 -5.710 5.733 1.00 91.00 200 VAL A O 1
ATOM 1661 N N . TYR A 1 201 ? 12.020 -7.073 7.421 1.00 92.44 201 TYR A N 1
ATOM 1662 C CA . TYR A 1 201 ? 12.083 -8.322 6.679 1.00 92.44 201 TYR A CA 1
ATOM 1663 C C . TYR A 1 201 ? 10.708 -8.645 6.086 1.00 92.44 201 TYR A C 1
ATOM 1665 O O . TYR A 1 201 ? 9.751 -8.948 6.809 1.00 92.44 201 TYR A O 1
ATOM 1673 N N . ALA A 1 202 ? 10.607 -8.538 4.764 1.00 93.19 202 ALA A N 1
ATOM 1674 C CA . ALA A 1 202 ? 9.453 -8.968 3.994 1.00 93.19 202 ALA A CA 1
ATOM 1675 C C . ALA A 1 202 ? 9.474 -10.496 3.881 1.00 93.19 202 ALA A C 1
ATOM 1677 O O . ALA A 1 202 ? 10.409 -11.074 3.334 1.00 93.19 202 ALA A O 1
ATOM 1678 N N . LEU A 1 203 ? 8.447 -11.143 4.425 1.00 92.12 203 LEU A N 1
ATOM 1679 C CA . LEU A 1 203 ? 8.310 -12.592 4.370 1.00 92.12 203 LEU A CA 1
ATOM 1680 C C . LEU A 1 203 ? 8.017 -13.020 2.930 1.00 92.12 203 LEU A C 1
ATOM 1682 O O . LEU A 1 203 ? 7.234 -12.368 2.250 1.00 92.12 203 LEU A O 1
ATOM 1686 N N . GLU A 1 204 ? 8.613 -14.117 2.463 1.00 91.44 204 GLU A N 1
ATOM 1687 C CA . GLU A 1 204 ? 8.234 -14.681 1.160 1.00 91.44 204 GLU A CA 1
ATOM 1688 C C . GLU A 1 204 ? 6.774 -15.145 1.175 1.00 91.44 204 GLU A C 1
ATOM 1690 O O . GLU A 1 204 ? 6.019 -14.834 0.257 1.00 91.44 204 GLU A O 1
ATOM 1695 N N . GLU A 1 205 ? 6.375 -15.816 2.256 1.00 92.94 205 GLU A N 1
ATOM 1696 C CA . GLU A 1 205 ? 5.016 -16.294 2.482 1.00 92.94 205 GLU A CA 1
ATOM 1697 C C . GLU A 1 205 ? 4.395 -15.579 3.683 1.00 92.94 205 GLU A C 1
ATOM 1699 O O . GLU A 1 205 ? 5.005 -15.471 4.749 1.00 92.94 205 GLU A O 1
ATOM 1704 N N . LEU A 1 206 ? 3.156 -15.122 3.528 1.00 94.50 206 LEU A N 1
ATOM 1705 C CA . LEU A 1 206 ? 2.401 -14.440 4.569 1.00 94.50 206 LEU A CA 1
ATOM 1706 C C . LEU A 1 206 ? 1.050 -15.124 4.770 1.00 94.50 206 LEU A C 1
ATOM 1708 O O . LEU A 1 206 ? 0.213 -15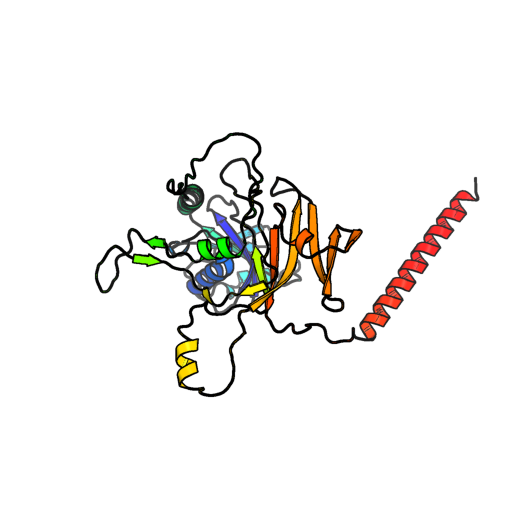.142 3.869 1.00 94.50 206 LEU A O 1
ATOM 1712 N N . ASP A 1 207 ? 0.821 -15.654 5.969 1.00 92.38 207 ASP A N 1
ATOM 1713 C CA . ASP A 1 207 ? -0.485 -16.170 6.378 1.00 92.38 207 ASP A CA 1
ATOM 1714 C C . ASP A 1 207 ? -1.238 -15.103 7.178 1.00 92.38 207 ASP A C 1
ATOM 1716 O O . ASP A 1 207 ? -0.843 -14.734 8.284 1.00 92.38 207 ASP A O 1
ATOM 1720 N N . MET A 1 208 ? -2.331 -14.596 6.608 1.00 92.69 208 MET A N 1
ATOM 1721 C CA . MET A 1 208 ? -3.150 -13.558 7.231 1.00 92.69 208 MET A CA 1
ATOM 1722 C C . MET A 1 208 ? -4.321 -14.110 8.053 1.00 92.69 208 MET A C 1
ATOM 1724 O O . MET A 1 208 ? -5.108 -13.330 8.593 1.00 92.69 208 MET A O 1
ATOM 1728 N N . SER A 1 209 ? -4.459 -15.435 8.169 1.00 88.56 209 SER A N 1
ATOM 1729 C CA . SER A 1 209 ? -5.623 -16.081 8.795 1.00 88.56 209 SER A CA 1
ATOM 1730 C C . SER A 1 209 ? -5.863 -15.633 10.241 1.00 88.56 209 SER A C 1
ATOM 1732 O O . SER A 1 209 ? -7.012 -15.523 10.667 1.00 88.56 209 SER A O 1
ATOM 1734 N N . SER A 1 210 ? -4.798 -15.323 10.985 1.00 88.69 210 SER A N 1
ATOM 1735 C CA . SER A 1 210 ? -4.866 -14.879 12.386 1.00 88.69 210 SER A CA 1
ATOM 1736 C C . SER A 1 210 ? -5.413 -13.458 12.568 1.00 88.69 210 SER A C 1
ATOM 1738 O O . SER A 1 210 ? -5.824 -13.100 13.671 1.00 88.69 210 SER A O 1
ATOM 1740 N N . TYR A 1 211 ? -5.436 -12.648 11.506 1.00 90.12 211 TYR A N 1
ATOM 1741 C CA . TYR A 1 211 ? -5.845 -11.241 11.567 1.00 90.12 211 TYR A CA 1
ATOM 1742 C C . TYR A 1 211 ? -7.292 -11.010 11.114 1.00 90.12 211 TYR A C 1
ATOM 1744 O O . TYR A 1 211 ? -7.786 -9.882 11.186 1.00 90.12 211 TYR A O 1
ATOM 1752 N N . ILE A 1 212 ? -7.981 -12.060 10.661 1.00 87.31 212 ILE A N 1
ATOM 1753 C CA . ILE A 1 212 ? -9.362 -11.992 10.175 1.00 87.31 212 ILE A CA 1
ATOM 1754 C C . ILE A 1 212 ? -10.352 -12.287 11.308 1.00 87.31 212 ILE A C 1
ATOM 1756 O O . ILE A 1 212 ? -10.104 -13.123 12.182 1.00 87.31 212 ILE A O 1
ATOM 1760 N N . ASP A 1 213 ? -11.498 -11.608 11.307 1.00 82.06 213 ASP A N 1
ATOM 1761 C CA . ASP A 1 213 ? -12.608 -11.927 12.198 1.00 82.06 213 ASP A CA 1
ATOM 1762 C C . ASP A 1 213 ? -13.454 -13.082 11.636 1.00 82.06 213 ASP A C 1
ATOM 1764 O O . ASP A 1 213 ? -14.388 -12.909 10.858 1.00 82.06 213 ASP A O 1
ATOM 1768 N N . ASN A 1 214 ? -13.137 -14.307 12.060 1.00 65.75 214 ASN A N 1
ATOM 1769 C CA . ASN A 1 214 ? -13.779 -15.536 11.575 1.00 65.75 214 ASN A CA 1
ATOM 1770 C C . ASN A 1 214 ? -15.248 -15.724 12.022 1.00 65.75 214 ASN A C 1
ATOM 1772 O O . ASN A 1 214 ? -15.829 -16.789 11.801 1.00 65.75 214 ASN A O 1
ATOM 1776 N N . GLN A 1 215 ? -15.878 -14.728 12.654 1.00 58.25 215 GLN A N 1
ATOM 1777 C CA . GLN A 1 215 ? -17.261 -14.826 13.141 1.00 58.25 215 GLN A CA 1
ATOM 1778 C C . GLN A 1 215 ? -18.292 -15.063 12.026 1.00 58.25 215 GLN A C 1
ATOM 1780 O O . GLN A 1 215 ? -19.333 -15.676 12.282 1.00 58.25 215 GLN A O 1
ATOM 1785 N N . HIS A 1 216 ? -18.006 -14.633 10.794 1.00 50.62 216 HIS A N 1
ATOM 1786 C CA . HIS A 1 216 ? -18.848 -14.916 9.628 1.00 50.62 216 HIS A CA 1
ATOM 1787 C C . HIS A 1 216 ? -18.600 -16.322 9.055 1.00 50.62 216 HIS A C 1
ATOM 1789 O O . HIS A 1 216 ? -19.555 -17.060 8.813 1.00 50.62 216 HIS A O 1
ATOM 1795 N N . LEU A 1 217 ? -17.339 -16.759 8.970 1.00 51.16 217 LEU A N 1
ATOM 1796 C CA . LEU A 1 217 ? -16.970 -18.089 8.464 1.00 51.16 217 LEU A CA 1
ATOM 1797 C C . LEU A 1 217 ? -17.489 -19.230 9.357 1.00 51.16 217 LEU A C 1
ATOM 1799 O O . LEU A 1 217 ? -17.953 -20.251 8.855 1.00 51.16 217 LEU A O 1
ATOM 1803 N N . LEU A 1 218 ? -17.500 -19.049 10.682 1.00 47.59 218 LEU A N 1
ATOM 1804 C CA . LEU A 1 218 ? -18.041 -20.042 11.623 1.00 47.59 218 LEU A CA 1
ATOM 1805 C C . LEU A 1 218 ? -19.560 -20.256 11.476 1.00 47.59 218 LEU A C 1
ATOM 1807 O O . LEU A 1 218 ? -20.054 -21.344 11.774 1.00 47.59 218 LEU A O 1
ATOM 1811 N N . LYS A 1 219 ? -20.309 -19.254 10.994 1.00 45.53 219 LYS A N 1
ATOM 1812 C CA . LYS A 1 219 ? -21.755 -19.384 10.745 1.00 45.53 219 LYS A CA 1
ATOM 1813 C C . LYS A 1 219 ? -22.045 -20.147 9.450 1.00 45.53 219 LYS A C 1
ATOM 1815 O O . LYS A 1 219 ? -22.946 -20.987 9.448 1.00 45.53 219 LYS A O 1
ATOM 1820 N N . ASP A 1 220 ? -21.252 -19.945 8.401 1.00 44.72 220 ASP A N 1
ATOM 1821 C CA . ASP A 1 220 ? -21.431 -20.639 7.115 1.00 44.72 220 ASP A CA 1
ATOM 1822 C C . ASP A 1 220 ? -20.883 -22.075 7.108 1.00 44.72 220 ASP A C 1
ATOM 1824 O O . ASP A 1 220 ? -21.456 -22.956 6.459 1.00 44.72 220 ASP A O 1
ATOM 1828 N N . LEU A 1 221 ? -19.867 -22.374 7.925 1.00 45.72 221 LEU A N 1
ATOM 1829 C CA . LEU A 1 221 ? -19.363 -23.742 8.120 1.00 45.72 221 LEU A CA 1
ATOM 1830 C C . LEU A 1 221 ? -20.407 -24.688 8.742 1.00 45.72 221 LEU A C 1
ATOM 1832 O O . LEU A 1 221 ? -20.344 -25.901 8.537 1.00 45.72 221 LEU A O 1
ATOM 1836 N N . SER A 1 222 ? -21.407 -24.154 9.455 1.00 47.03 222 SER A N 1
ATOM 1837 C CA . SER A 1 222 ? -22.529 -24.954 9.969 1.00 47.03 222 SER A CA 1
ATOM 1838 C C . SER A 1 222 ? -23.528 -25.381 8.881 1.00 47.03 222 SER A C 1
ATOM 1840 O O . SER A 1 222 ? -24.254 -26.356 9.073 1.00 47.03 222 SER A O 1
ATOM 1842 N N . LYS A 1 223 ? -23.540 -24.700 7.723 1.00 44.91 223 LYS A N 1
ATOM 1843 C CA . LYS A 1 223 ? -24.452 -24.973 6.598 1.00 44.91 223 LYS A CA 1
ATOM 1844 C C . LYS A 1 223 ? -23.803 -25.742 5.448 1.00 44.91 223 LYS A C 1
ATOM 1846 O O . LYS A 1 223 ? -24.504 -26.464 4.745 1.00 44.91 223 LYS A O 1
ATOM 1851 N N . HIS A 1 224 ? -22.482 -25.667 5.293 1.00 42.84 224 HIS A N 1
ATOM 1852 C CA . HIS A 1 224 ? -21.750 -26.377 4.242 1.00 42.84 224 HIS A CA 1
ATOM 1853 C C . HIS A 1 224 ? -20.759 -27.394 4.825 1.00 42.84 224 HIS A C 1
ATOM 1855 O O . HIS A 1 224 ? -19.542 -27.235 4.758 1.00 42.84 224 HIS A O 1
ATOM 1861 N N . ARG A 1 225 ? -21.289 -28.506 5.358 1.00 38.69 225 ARG A N 1
ATOM 1862 C CA . ARG A 1 225 ? -20.515 -29.744 5.566 1.00 38.69 225 ARG A CA 1
ATOM 1863 C C . ARG A 1 225 ? -20.178 -30.363 4.205 1.00 38.69 225 ARG A C 1
ATOM 1865 O O . ARG A 1 225 ? -20.835 -31.299 3.761 1.00 38.69 225 ARG A O 1
ATOM 1872 N N . GLY A 1 226 ? -19.169 -29.828 3.525 1.00 35.62 226 GLY A N 1
ATOM 1873 C CA . GLY A 1 226 ? -18.704 -30.394 2.263 1.00 35.62 226 GLY A CA 1
ATOM 1874 C C . GLY A 1 226 ? -17.609 -29.577 1.591 1.00 35.62 226 GLY A C 1
ATOM 1875 O O . GLY A 1 226 ? -17.906 -28.629 0.882 1.00 35.62 226 GLY A O 1
ATOM 1876 N N . LYS A 1 227 ? -16.355 -30.008 1.781 1.00 36.94 227 LYS A N 1
ATOM 1877 C CA . LYS A 1 227 ? -15.213 -29.810 0.868 1.00 36.94 227 LYS A CA 1
ATOM 1878 C C . LYS A 1 227 ? -15.036 -28.404 0.262 1.00 36.94 227 LYS A C 1
ATOM 1880 O O . LYS A 1 227 ? -15.136 -28.258 -0.945 1.00 36.94 227 LYS A O 1
ATOM 1885 N N . PHE A 1 228 ? -14.626 -27.423 1.059 1.00 36.16 228 PHE A N 1
ATOM 1886 C CA . PHE A 1 228 ? -13.655 -26.416 0.611 1.00 36.16 228 PHE A CA 1
ATOM 1887 C C . PHE A 1 228 ? -12.788 -26.045 1.813 1.00 36.16 228 PHE A C 1
ATOM 1889 O O . PHE A 1 228 ? -13.219 -25.361 2.735 1.00 36.16 228 PHE A O 1
ATOM 1896 N N . GLU A 1 229 ? -11.573 -26.580 1.837 1.00 39.59 229 GLU A N 1
ATOM 1897 C CA . GLU A 1 229 ? -10.529 -26.166 2.765 1.00 39.59 229 GLU A CA 1
ATOM 1898 C C . GLU A 1 229 ? -10.157 -24.723 2.381 1.00 39.59 229 GLU A C 1
ATOM 1900 O O . GLU A 1 229 ? -9.526 -24.495 1.348 1.00 39.59 229 GLU A O 1
ATOM 1905 N N . TYR A 1 230 ? -10.652 -23.725 3.122 1.00 47.50 230 TYR A N 1
ATOM 1906 C CA . TYR A 1 230 ? -10.417 -22.311 2.812 1.00 47.50 230 TYR A CA 1
ATOM 1907 C C . TYR A 1 230 ? -8.951 -21.950 3.113 1.00 47.50 230 TYR A C 1
ATOM 1909 O O . TYR A 1 230 ? -8.631 -21.359 4.137 1.00 47.50 230 TYR A O 1
ATOM 1917 N N . ASN A 1 231 ? -8.042 -22.298 2.198 1.00 50.50 231 ASN A N 1
ATOM 1918 C CA . ASN A 1 231 ? -6.637 -21.863 2.168 1.00 50.50 231 ASN A CA 1
ATOM 1919 C C . ASN A 1 231 ? -6.483 -20.381 1.721 1.00 50.50 231 ASN A C 1
ATOM 1921 O O . ASN A 1 231 ? -5.387 -19.948 1.370 1.00 50.50 231 ASN A O 1
ATOM 1925 N N . GLY A 1 232 ? -7.570 -19.594 1.705 1.00 67.31 232 GLY A N 1
ATOM 1926 C CA . GLY A 1 232 ? -7.704 -18.331 0.959 1.00 67.31 232 GLY A CA 1
ATOM 1927 C C . GLY A 1 232 ? -7.014 -17.090 1.537 1.00 67.31 232 GLY A C 1
ATOM 1928 O O . GLY A 1 232 ? -7.165 -16.008 0.977 1.00 67.31 232 GLY A O 1
ATOM 1929 N N . ASN A 1 233 ? -6.262 -17.216 2.633 1.00 84.75 233 ASN A N 1
ATOM 1930 C CA . ASN A 1 233 ? -5.612 -16.078 3.302 1.00 84.75 233 ASN A CA 1
ATOM 1931 C C . ASN A 1 233 ? -4.082 -16.171 3.316 1.00 84.75 233 ASN A C 1
ATOM 1933 O O . ASN A 1 233 ? -3.427 -15.425 4.043 1.00 84.75 233 ASN A O 1
ATOM 1937 N N . LYS A 1 234 ? -3.518 -17.083 2.520 1.00 90.75 234 LYS A N 1
ATOM 1938 C CA . LYS A 1 234 ? -2.076 -17.189 2.299 1.00 90.75 234 LYS A CA 1
ATOM 1939 C C . LYS A 1 234 ? -1.683 -16.353 1.094 1.00 90.75 234 LYS A C 1
ATOM 1941 O O . LYS A 1 234 ? -2.357 -16.393 0.063 1.00 90.75 234 LYS A O 1
ATOM 1946 N N . TYR A 1 235 ? -0.589 -15.623 1.226 1.00 93.12 235 TYR A N 1
ATOM 1947 C CA . TYR A 1 235 ? -0.086 -14.718 0.213 1.00 93.12 235 TYR A CA 1
ATOM 1948 C C . TYR A 1 235 ? 1.399 -14.933 -0.027 1.00 93.12 235 TYR A C 1
ATOM 1950 O O . TYR A 1 235 ? 2.137 -15.251 0.901 1.00 93.12 235 TYR A O 1
ATOM 1958 N N . ASP A 1 236 ? 1.821 -14.669 -1.255 1.00 92.31 236 ASP A N 1
ATOM 1959 C CA . ASP A 1 236 ? 3.219 -14.652 -1.660 1.00 92.31 236 ASP A CA 1
ATOM 1960 C C . ASP A 1 236 ? 3.675 -13.228 -1.939 1.00 92.31 236 ASP A C 1
ATOM 1962 O O . ASP A 1 236 ? 2.963 -12.443 -2.575 1.00 92.31 236 ASP A O 1
ATOM 1966 N N . LEU A 1 237 ? 4.881 -12.894 -1.493 1.00 94.50 237 LEU A N 1
ATOM 1967 C CA . LEU A 1 237 ? 5.525 -11.643 -1.850 1.00 94.50 237 LEU A CA 1
ATOM 1968 C C . LEU A 1 237 ? 5.722 -11.586 -3.370 1.00 94.50 237 LEU A C 1
ATOM 1970 O O . LEU A 1 237 ? 6.371 -12.441 -3.972 1.00 94.50 237 LEU A O 1
ATOM 1974 N N . SER A 1 238 ? 5.155 -10.556 -3.989 1.00 93.62 238 SER A N 1
ATOM 1975 C CA . SER A 1 238 ? 5.135 -10.379 -5.446 1.00 93.62 238 SER A CA 1
ATOM 1976 C C . SER A 1 238 ? 6.036 -9.235 -5.901 1.00 93.62 238 SER A C 1
ATOM 1978 O O . SER A 1 238 ? 6.718 -9.345 -6.924 1.00 93.62 238 SER A O 1
ATOM 1980 N N . SER A 1 239 ? 6.086 -8.147 -5.128 1.00 96.00 239 SER A N 1
ATOM 1981 C CA . SER A 1 239 ? 6.976 -7.021 -5.388 1.00 96.00 239 SER A CA 1
ATOM 1982 C C . SER A 1 239 ? 7.255 -6.177 -4.144 1.00 96.00 239 SER A C 1
ATOM 1984 O O . SER A 1 239 ? 6.526 -6.207 -3.149 1.00 96.00 239 SER A O 1
ATOM 1986 N N . ILE A 1 240 ? 8.348 -5.421 -4.209 1.00 97.06 240 ILE A N 1
ATOM 1987 C CA . ILE A 1 240 ? 8.778 -4.451 -3.207 1.00 97.06 240 ILE A CA 1
ATOM 1988 C C . ILE A 1 240 ? 9.126 -3.152 -3.927 1.00 97.06 240 ILE A C 1
ATOM 1990 O O . ILE A 1 240 ? 9.883 -3.160 -4.896 1.00 97.06 240 ILE A O 1
ATOM 1994 N N . ILE A 1 241 ? 8.633 -2.029 -3.415 1.00 96.25 241 ILE A N 1
ATOM 1995 C CA . ILE A 1 241 ? 9.118 -0.697 -3.781 1.00 96.25 241 ILE A CA 1
ATOM 1996 C C . ILE A 1 241 ? 10.083 -0.237 -2.702 1.00 96.25 241 ILE A C 1
ATOM 1998 O O . ILE A 1 241 ? 9.748 -0.269 -1.519 1.00 96.25 241 ILE A O 1
ATOM 2002 N N . TYR A 1 242 ? 11.261 0.219 -3.107 1.00 92.75 242 TYR A N 1
ATOM 2003 C CA . TYR A 1 242 ? 12.265 0.804 -2.230 1.00 92.75 242 TYR A CA 1
ATOM 2004 C C . TYR A 1 242 ? 12.303 2.315 -2.418 1.00 92.75 242 TYR A C 1
ATOM 2006 O O . TYR A 1 242 ? 12.210 2.805 -3.540 1.00 92.75 242 TYR A O 1
ATOM 2014 N N . HIS A 1 243 ? 12.502 3.034 -1.320 1.00 90.62 243 HIS A N 1
ATOM 2015 C CA . HIS A 1 243 ? 12.835 4.449 -1.325 1.00 90.62 243 HIS A CA 1
ATOM 2016 C C . HIS A 1 243 ? 14.230 4.639 -0.734 1.00 90.62 243 HIS A C 1
ATOM 2018 O O . HIS A 1 243 ? 14.446 4.405 0.461 1.00 90.62 243 HIS A O 1
ATOM 2024 N N . HIS A 1 244 ? 15.171 5.093 -1.551 1.00 84.44 244 HIS A N 1
ATOM 2025 C CA . HIS A 1 244 ? 16.531 5.446 -1.157 1.00 84.44 244 HIS A CA 1
ATOM 2026 C C . HIS A 1 244 ? 16.598 6.939 -0.859 1.00 84.44 244 HIS A C 1
ATOM 2028 O O . HIS A 1 244 ? 16.079 7.747 -1.617 1.00 84.44 244 HIS A O 1
ATOM 2034 N N . GLY A 1 245 ? 17.253 7.321 0.232 1.00 83.25 245 GLY A N 1
ATOM 2035 C CA . GLY A 1 245 ? 17.303 8.713 0.684 1.00 83.25 245 GLY A CA 1
ATOM 2036 C C . GLY A 1 245 ? 16.652 8.907 2.048 1.00 83.25 245 GLY A C 1
ATOM 2037 O O . GLY A 1 245 ? 15.928 8.035 2.541 1.00 83.25 245 GLY A O 1
ATOM 2038 N N . TYR A 1 246 ? 16.975 10.040 2.669 1.00 74.00 246 TYR A N 1
ATOM 2039 C CA . TYR A 1 246 ? 16.639 10.354 4.062 1.00 74.00 246 TYR A CA 1
ATOM 2040 C C . TYR A 1 246 ? 15.459 11.319 4.205 1.00 74.00 246 TYR A C 1
ATOM 2042 O O . TYR A 1 246 ? 14.816 11.335 5.253 1.00 74.00 246 TYR A O 1
ATOM 2050 N N . ALA A 1 247 ? 15.175 12.113 3.173 1.00 70.81 247 ALA A N 1
ATOM 2051 C CA . ALA A 1 247 ? 14.111 13.106 3.193 1.00 70.81 247 ALA A CA 1
ATOM 2052 C C . ALA A 1 247 ? 12.800 12.522 2.659 1.00 70.81 247 ALA A C 1
ATOM 2054 O O . ALA A 1 247 ? 12.792 11.571 1.885 1.00 70.81 247 ALA A O 1
ATOM 2055 N N . PHE A 1 248 ? 11.681 13.116 3.067 1.00 68.56 248 PHE A N 1
ATOM 2056 C CA . PHE A 1 248 ? 10.370 12.793 2.501 1.00 68.56 248 PHE A CA 1
ATOM 2057 C C . PHE A 1 248 ? 10.181 13.405 1.102 1.00 68.56 248 PHE A C 1
ATOM 2059 O O . PHE A 1 248 ? 9.527 12.821 0.247 1.00 68.56 248 PHE A O 1
ATOM 2066 N N . SER A 1 249 ? 10.763 14.585 0.866 1.00 70.94 249 SER A N 1
ATOM 2067 C CA . SER A 1 249 ? 10.624 15.354 -0.376 1.00 70.94 249 SER A CA 1
ATOM 2068 C C . SER A 1 249 ? 11.656 15.006 -1.451 1.00 70.94 249 SER A C 1
ATOM 2070 O O . SER A 1 249 ? 11.619 15.585 -2.535 1.00 70.94 249 SER A O 1
ATOM 2072 N N . SER A 1 250 ? 12.603 14.110 -1.165 1.00 75.19 250 SER A N 1
ATOM 2073 C CA . SER A 1 250 ? 13.638 13.719 -2.118 1.00 75.19 250 SER A CA 1
ATOM 2074 C C . SER A 1 250 ? 14.171 12.319 -1.846 1.00 75.19 250 SER A C 1
ATOM 2076 O O . SER A 1 250 ? 14.272 11.870 -0.703 1.00 75.19 250 SER A O 1
ATOM 2078 N N . GLY A 1 251 ? 14.555 11.648 -2.924 1.00 85.69 251 GLY A N 1
ATOM 2079 C CA . GLY A 1 251 ? 15.114 10.311 -2.887 1.00 85.69 251 GLY A CA 1
ATOM 2080 C C . GLY A 1 251 ? 15.080 9.657 -4.258 1.00 85.69 251 GLY A C 1
ATOM 2081 O O . GLY A 1 251 ? 14.767 10.301 -5.259 1.00 85.69 251 GLY A O 1
ATOM 2082 N N . HIS A 1 252 ? 15.423 8.376 -4.285 1.00 87.56 252 HIS A N 1
ATOM 2083 C CA . HIS A 1 252 ? 15.434 7.545 -5.480 1.00 87.56 252 HIS A CA 1
ATOM 2084 C C . HIS A 1 252 ? 14.562 6.316 -5.257 1.00 87.56 252 HIS A C 1
ATOM 2086 O O . HIS A 1 252 ? 14.693 5.654 -4.227 1.00 87.56 252 HIS A O 1
ATOM 2092 N N . TYR A 1 253 ? 13.677 6.003 -6.196 1.00 91.38 253 TYR A N 1
ATOM 2093 C CA . TYR A 1 253 ? 12.792 4.848 -6.085 1.00 91.38 253 TYR A CA 1
ATOM 2094 C C . TYR A 1 253 ? 13.282 3.717 -6.982 1.00 91.38 253 TYR A C 1
ATOM 2096 O O . TYR A 1 253 ? 13.579 3.922 -8.152 1.00 91.38 253 TYR A O 1
ATOM 2104 N N . THR A 1 254 ? 13.327 2.503 -6.440 1.00 93.38 254 THR A N 1
ATOM 2105 C CA . THR A 1 254 ? 13.586 1.282 -7.219 1.00 93.38 254 THR A CA 1
ATOM 2106 C C . THR A 1 254 ? 12.535 0.236 -6.891 1.00 93.38 254 THR A C 1
ATOM 2108 O O . THR A 1 254 ? 11.908 0.298 -5.834 1.00 93.38 254 THR A O 1
ATOM 2111 N N . ALA A 1 255 ? 12.360 -0.763 -7.751 1.00 96.38 255 ALA A N 1
ATOM 2112 C CA . ALA A 1 255 ? 11.377 -1.821 -7.537 1.00 96.38 255 ALA A CA 1
ATOM 2113 C C . ALA A 1 255 ? 12.014 -3.199 -7.705 1.00 96.38 255 ALA A C 1
ATOM 2115 O O . ALA A 1 255 ? 12.737 -3.420 -8.667 1.00 96.38 255 ALA A O 1
ATOM 2116 N N . ALA A 1 256 ? 11.734 -4.139 -6.808 1.00 95.12 256 ALA A N 1
ATOM 2117 C CA . ALA A 1 256 ? 11.963 -5.556 -7.063 1.00 95.12 256 ALA A CA 1
ATOM 2118 C C . ALA A 1 256 ? 10.625 -6.231 -7.355 1.00 95.12 256 ALA A C 1
ATOM 2120 O O . ALA A 1 256 ? 9.657 -5.998 -6.637 1.00 95.12 256 ALA A O 1
ATOM 2121 N N . ALA A 1 257 ? 10.557 -7.073 -8.382 1.00 95.31 257 ALA A N 1
ATOM 2122 C CA . ALA A 1 257 ? 9.359 -7.847 -8.692 1.00 95.31 257 ALA A CA 1
ATOM 2123 C C . ALA A 1 257 ? 9.719 -9.271 -9.114 1.00 95.31 257 ALA A C 1
ATOM 2125 O O . ALA A 1 257 ? 10.736 -9.497 -9.782 1.00 95.31 257 ALA A O 1
ATOM 2126 N N . ARG A 1 258 ? 8.871 -10.226 -8.726 1.00 89.81 258 ARG A N 1
ATOM 2127 C CA . ARG A 1 258 ? 8.963 -11.614 -9.167 1.00 89.81 258 ARG A CA 1
ATOM 2128 C C . ARG A 1 258 ? 8.239 -11.745 -10.495 1.00 89.81 258 ARG A C 1
ATOM 2130 O O . ARG A 1 258 ? 7.056 -11.433 -10.604 1.00 89.81 258 ARG A O 1
ATOM 2137 N N . ASN A 1 259 ? 8.944 -12.198 -11.520 1.00 83.94 259 ASN A N 1
ATOM 2138 C CA . ASN A 1 259 ? 8.312 -12.490 -12.796 1.00 83.94 259 ASN A CA 1
ATOM 2139 C C . ASN A 1 259 ? 7.489 -13.777 -12.663 1.00 83.94 259 ASN A C 1
ATOM 2141 O O . ASN A 1 259 ? 7.989 -14.805 -12.215 1.00 83.94 259 ASN A O 1
ATOM 2145 N N . SER A 1 260 ? 6.221 -13.709 -13.050 1.00 79.56 260 SER A N 1
ATOM 2146 C CA . SER A 1 260 ? 5.274 -14.817 -12.949 1.00 79.56 260 SER A CA 1
ATOM 2147 C C . SER A 1 260 ? 5.523 -15.955 -13.941 1.00 79.56 260 SER A C 1
ATOM 2149 O O . SER A 1 260 ? 5.007 -17.048 -13.739 1.00 79.56 260 SER A O 1
ATOM 2151 N N . ILE A 1 261 ? 6.290 -15.712 -15.008 1.00 80.00 261 ILE A N 1
ATOM 2152 C CA . ILE A 1 261 ? 6.581 -16.693 -16.060 1.00 80.00 261 ILE A CA 1
ATOM 2153 C C . ILE A 1 261 ? 7.739 -17.602 -15.645 1.00 80.00 261 ILE A C 1
ATOM 2155 O O . ILE A 1 261 ? 7.632 -18.819 -15.738 1.00 80.00 261 ILE A O 1
ATOM 2159 N N . ASP A 1 262 ? 8.853 -17.014 -15.204 1.00 85.56 262 ASP A N 1
ATOM 2160 C CA . ASP A 1 262 ? 10.077 -17.755 -14.868 1.00 85.56 262 ASP A CA 1
ATOM 2161 C C . ASP A 1 262 ? 10.354 -17.840 -13.360 1.00 85.56 262 ASP A C 1
ATOM 2163 O O . ASP A 1 262 ? 11.321 -18.476 -12.943 1.00 85.56 262 ASP A O 1
ATOM 2167 N N . GLY A 1 263 ? 9.522 -17.199 -12.536 1.00 83.62 263 GLY A N 1
ATOM 2168 C CA . GLY A 1 263 ? 9.639 -17.193 -11.082 1.00 83.62 263 GLY A CA 1
ATOM 2169 C C . GLY A 1 263 ? 10.825 -16.395 -10.541 1.00 83.62 263 GLY A C 1
ATOM 2170 O O . GLY A 1 263 ? 11.028 -16.411 -9.325 1.00 83.62 263 GLY A O 1
ATOM 2171 N N . LYS A 1 264 ? 11.604 -15.711 -11.395 1.00 88.44 264 LYS A N 1
ATOM 2172 C CA . LYS A 1 264 ? 12.833 -15.008 -11.001 1.00 88.44 264 LYS A CA 1
ATOM 2173 C C . LYS A 1 264 ? 12.550 -13.602 -10.493 1.00 88.44 264 LYS A C 1
ATOM 2175 O O . LYS A 1 264 ? 11.752 -12.861 -11.074 1.00 88.44 264 LYS A O 1
ATOM 2180 N N . TRP A 1 265 ? 13.279 -13.212 -9.453 1.00 93.06 265 TRP A N 1
ATOM 2181 C CA . TRP A 1 265 ? 13.288 -11.846 -8.950 1.00 93.06 265 TRP A CA 1
ATOM 2182 C C . TRP A 1 265 ? 14.195 -10.958 -9.781 1.00 93.06 265 TRP A C 1
ATOM 2184 O O . TRP A 1 265 ? 15.335 -11.310 -10.081 1.00 93.06 265 TRP A O 1
ATOM 2194 N N . ARG A 1 266 ? 13.679 -9.779 -10.117 1.00 93.50 266 ARG A N 1
ATOM 2195 C CA . ARG A 1 266 ? 14.417 -8.737 -10.823 1.00 93.50 266 ARG A CA 1
ATOM 2196 C C . ARG A 1 266 ? 14.310 -7.434 -10.058 1.00 93.50 266 ARG A C 1
ATOM 2198 O O . ARG A 1 266 ? 13.211 -7.046 -9.669 1.00 93.50 266 ARG A O 1
ATOM 2205 N N . LEU A 1 267 ? 15.444 -6.770 -9.865 1.00 94.81 267 LEU A N 1
ATOM 2206 C CA . LEU A 1 267 ? 15.529 -5.401 -9.374 1.00 94.81 267 LEU A CA 1
ATOM 2207 C C . LEU A 1 267 ? 15.595 -4.451 -10.573 1.00 94.81 267 LEU A C 1
ATOM 2209 O O . LEU A 1 267 ? 16.526 -4.524 -11.376 1.00 94.81 267 LEU A O 1
ATOM 2213 N N . PHE A 1 268 ? 14.615 -3.564 -10.648 1.00 93.75 268 PHE A N 1
ATOM 2214 C CA . PHE A 1 268 ? 14.459 -2.493 -11.618 1.00 93.75 268 PHE A CA 1
ATOM 2215 C C . PHE A 1 268 ? 14.929 -1.184 -10.985 1.00 93.75 268 PHE A C 1
ATOM 2217 O O . PHE A 1 268 ? 14.345 -0.691 -10.014 1.00 93.75 268 PHE A O 1
ATOM 2224 N N . ASN A 1 269 ? 16.008 -0.647 -11.535 1.00 90.94 269 ASN A N 1
ATOM 2225 C CA . ASN A 1 269 ? 16.591 0.633 -11.177 1.00 90.94 269 ASN A CA 1
ATOM 2226 C C . ASN A 1 269 ? 16.680 1.471 -12.455 1.00 90.94 269 ASN A C 1
ATOM 2228 O O . ASN A 1 269 ? 17.672 1.388 -13.178 1.00 90.94 269 ASN A O 1
ATOM 2232 N N . ASP A 1 270 ? 15.606 2.202 -12.744 1.00 93.81 270 ASP A N 1
ATOM 2233 C CA . ASP A 1 270 ? 15.410 2.963 -13.978 1.00 93.81 270 ASP A CA 1
ATOM 2234 C C . ASP A 1 270 ? 15.648 2.119 -15.243 1.00 93.81 270 ASP A C 1
ATOM 2236 O O . ASP A 1 270 ? 14.888 1.195 -15.537 1.00 93.81 270 ASP A O 1
ATOM 2240 N N . ASP A 1 271 ? 16.709 2.417 -15.991 1.00 89.06 271 ASP A N 1
ATOM 2241 C CA . ASP A 1 271 ? 17.111 1.735 -17.219 1.00 89.06 271 ASP A CA 1
ATOM 2242 C C . ASP A 1 271 ? 17.880 0.426 -16.968 1.00 89.06 271 ASP A C 1
ATOM 2244 O O . ASP A 1 271 ? 18.177 -0.315 -17.908 1.00 89.06 271 ASP A O 1
ATOM 2248 N N . ARG A 1 272 ? 18.201 0.115 -15.707 1.00 87.06 272 ARG A N 1
ATOM 2249 C CA . ARG A 1 272 ? 18.989 -1.058 -15.316 1.00 87.06 272 ARG A CA 1
ATOM 2250 C C . ARG A 1 272 ? 18.118 -2.115 -14.661 1.00 87.06 272 ARG A C 1
ATOM 2252 O O . ARG A 1 272 ? 17.434 -1.867 -13.670 1.00 87.06 272 ARG A O 1
ATOM 2259 N N . VAL A 1 273 ? 18.232 -3.338 -15.167 1.00 92.88 273 VAL A N 1
ATOM 2260 C CA . VAL A 1 273 ? 17.574 -4.521 -14.609 1.00 92.88 273 VAL A CA 1
ATOM 2261 C C . VAL A 1 273 ? 18.638 -5.527 -14.195 1.00 92.88 273 VAL A C 1
ATOM 2263 O O . VAL A 1 273 ? 19.576 -5.786 -14.947 1.00 92.88 273 VAL A O 1
ATOM 2266 N N . SER A 1 274 ? 18.503 -6.092 -12.997 1.00 90.44 274 SER A N 1
ATOM 2267 C CA . SER A 1 274 ? 19.402 -7.138 -12.496 1.00 90.44 274 SER A CA 1
ATOM 2268 C C . SER A 1 274 ? 18.619 -8.265 -11.837 1.00 90.44 274 SER A C 1
ATOM 2270 O O . SER A 1 274 ? 17.644 -8.007 -11.131 1.00 90.44 274 SER A O 1
ATOM 2272 N N . ASP A 1 275 ? 19.048 -9.504 -12.061 1.00 92.69 275 ASP A N 1
ATOM 2273 C CA . ASP A 1 275 ? 18.493 -10.666 -11.368 1.00 92.69 275 ASP A CA 1
ATOM 2274 C C . ASP A 1 275 ? 18.942 -10.656 -9.899 1.00 92.69 275 ASP A C 1
ATOM 2276 O O . ASP A 1 275 ? 20.081 -10.298 -9.582 1.00 92.69 275 ASP A O 1
ATOM 2280 N N . LYS A 1 276 ? 18.033 -11.045 -9.004 1.00 90.31 276 LYS A N 1
ATOM 2281 C CA . LYS A 1 276 ? 18.261 -11.108 -7.557 1.00 90.31 276 LYS A CA 1
ATOM 2282 C C . LYS A 1 276 ? 17.727 -12.401 -6.961 1.00 90.31 276 LYS A C 1
ATOM 2284 O O . LYS A 1 276 ? 16.834 -13.036 -7.515 1.00 90.31 276 LYS A O 1
ATOM 2289 N N . SER A 1 277 ? 18.278 -12.797 -5.821 1.00 88.62 277 SER A N 1
ATOM 2290 C CA . SER A 1 277 ? 17.710 -13.853 -4.982 1.00 88.62 277 SER A CA 1
ATOM 2291 C C . SER A 1 277 ? 16.599 -13.310 -4.075 1.00 88.62 277 SER A C 1
ATOM 2293 O O . SER A 1 277 ? 16.567 -12.121 -3.750 1.00 88.62 277 SER A O 1
ATOM 2295 N N . GLN A 1 278 ? 15.711 -14.194 -3.607 1.00 85.00 278 GLN A N 1
ATOM 2296 C CA . GLN A 1 278 ? 14.700 -13.859 -2.595 1.00 85.00 278 GLN A CA 1
ATOM 2297 C C . GLN A 1 278 ? 15.344 -13.258 -1.333 1.00 85.00 278 GLN A C 1
ATOM 2299 O O . GLN A 1 278 ? 14.842 -12.285 -0.779 1.00 85.00 278 GLN A O 1
ATOM 2304 N N . SER A 1 279 ? 16.475 -13.795 -0.872 1.00 85.38 279 SER A N 1
ATOM 2305 C CA . SER A 1 279 ? 17.159 -13.285 0.322 1.00 85.38 279 SER A CA 1
ATOM 2306 C C . SER A 1 279 ? 17.684 -11.860 0.144 1.00 85.38 279 SER A C 1
ATOM 2308 O O . SER A 1 279 ? 17.612 -11.072 1.079 1.00 85.38 279 SER A O 1
ATOM 2310 N N . GLU A 1 280 ? 18.167 -11.506 -1.051 1.00 83.69 280 GLU A N 1
ATOM 2311 C CA . GLU A 1 280 ? 18.700 -10.163 -1.327 1.00 83.69 280 GLU A CA 1
ATOM 2312 C C . GLU A 1 280 ? 17.619 -9.077 -1.346 1.00 83.69 280 GLU A C 1
ATOM 2314 O O . GLU A 1 280 ? 17.927 -7.915 -1.095 1.00 83.69 280 GLU A O 1
ATOM 2319 N N . ILE A 1 281 ? 16.372 -9.429 -1.672 1.00 88.38 281 ILE A N 1
ATOM 2320 C CA . ILE A 1 281 ? 15.278 -8.452 -1.758 1.00 88.38 281 ILE A CA 1
ATOM 2321 C C . ILE A 1 281 ? 14.494 -8.312 -0.447 1.00 88.38 281 ILE A C 1
ATOM 2323 O O . ILE A 1 281 ? 13.935 -7.244 -0.189 1.00 88.38 281 ILE A O 1
ATOM 2327 N N . SER A 1 282 ? 14.445 -9.377 0.361 1.00 82.12 282 SER A N 1
ATOM 2328 C CA . SER A 1 282 ? 13.525 -9.507 1.499 1.00 82.12 282 SER A CA 1
ATOM 2329 C C . SER A 1 282 ? 13.919 -8.630 2.683 1.00 82.12 282 SER A C 1
ATOM 2331 O O . SER A 1 282 ? 13.056 -8.179 3.429 1.00 82.12 282 SER A O 1
ATOM 2333 N N . GLU A 1 283 ? 15.210 -8.364 2.856 1.00 84.94 283 GLU A N 1
ATOM 2334 C CA . GLU A 1 283 ? 15.737 -7.586 3.970 1.00 84.94 283 GLU A CA 1
ATOM 2335 C C . GLU A 1 283 ? 16.192 -6.205 3.491 1.00 84.94 283 GLU A C 1
ATOM 2337 O O . GLU A 1 283 ? 17.141 -6.080 2.717 1.00 84.94 283 GLU A O 1
ATOM 2342 N N . SER A 1 284 ? 15.514 -5.142 3.935 1.00 83.81 284 SER A N 1
ATOM 2343 C CA . SER A 1 284 ? 15.927 -3.782 3.591 1.00 83.81 284 SER A CA 1
ATOM 2344 C C . SER A 1 284 ? 15.417 -2.728 4.573 1.00 83.81 284 SER A C 1
ATOM 2346 O O . SER A 1 284 ? 14.249 -2.709 4.973 1.00 83.81 284 SER A O 1
ATOM 2348 N N . ASN A 1 285 ? 16.276 -1.754 4.878 1.00 83.44 285 ASN A N 1
ATOM 2349 C CA . ASN A 1 285 ? 15.898 -0.488 5.514 1.00 83.44 285 ASN A CA 1
ATOM 2350 C C . ASN A 1 285 ? 15.278 0.529 4.533 1.00 83.44 285 ASN A C 1
ATOM 2352 O O . ASN A 1 285 ? 14.729 1.549 4.955 1.00 83.44 285 ASN A O 1
ATOM 2356 N N . CYS A 1 286 ? 15.342 0.257 3.229 1.00 88.19 286 CYS A N 1
ATOM 2357 C CA . CYS A 1 286 ? 14.768 1.096 2.182 1.00 88.19 286 CYS A CA 1
ATOM 2358 C C . CYS A 1 286 ? 13.402 0.602 1.697 1.00 88.19 286 CYS A C 1
ATOM 2360 O O . CYS A 1 286 ? 12.754 1.327 0.946 1.00 88.19 286 CYS A O 1
ATOM 2362 N N . SER A 1 287 ? 12.946 -0.591 2.101 1.00 92.56 287 SER A N 1
ATOM 2363 C CA . SER A 1 287 ? 11.635 -1.129 1.706 1.00 92.56 287 SER A CA 1
ATOM 2364 C C . SER A 1 287 ? 10.528 -0.154 2.097 1.00 92.56 287 SER A C 1
ATOM 2366 O O . SER A 1 287 ? 10.403 0.199 3.257 1.00 92.56 287 SER A O 1
ATOM 2368 N N . TYR A 1 288 ? 9.737 0.332 1.156 1.00 92.25 288 TYR A N 1
ATOM 2369 C CA . TYR A 1 288 ? 8.743 1.381 1.389 1.00 92.25 288 TYR A CA 1
ATOM 2370 C C . TYR A 1 288 ? 7.319 0.857 1.225 1.00 92.25 288 TYR A C 1
ATOM 2372 O O . TYR A 1 288 ? 6.457 1.126 2.062 1.00 92.25 288 TYR A O 1
ATOM 2380 N N . MET A 1 289 ? 7.095 0.044 0.191 1.00 96.38 289 MET A N 1
ATOM 2381 C CA . MET A 1 289 ? 5.832 -0.657 -0.023 1.00 96.38 289 MET A CA 1
ATOM 2382 C C . MET A 1 289 ? 6.090 -2.125 -0.339 1.00 96.38 289 MET A C 1
ATOM 2384 O O . MET A 1 289 ? 7.013 -2.438 -1.091 1.00 96.38 289 MET A O 1
ATOM 2388 N N . LEU A 1 290 ? 5.269 -3.012 0.217 1.00 97.38 290 LEU A N 1
ATOM 2389 C CA . LEU A 1 290 ? 5.317 -4.453 -0.026 1.00 97.38 290 LEU A CA 1
ATOM 2390 C C . LEU A 1 290 ? 4.002 -4.897 -0.663 1.00 97.38 290 LEU A C 1
ATOM 2392 O O . LEU A 1 290 ? 2.933 -4.533 -0.170 1.00 97.38 290 LEU A O 1
ATOM 2396 N N . PHE A 1 291 ? 4.083 -5.699 -1.718 1.00 96.75 291 PHE A N 1
ATOM 2397 C CA . PHE A 1 291 ? 2.925 -6.213 -2.440 1.00 96.75 291 PHE A CA 1
ATOM 2398 C C . PHE A 1 291 ? 2.875 -7.727 -2.320 1.00 96.75 291 PHE A C 1
ATOM 2400 O O . PHE A 1 291 ? 3.811 -8.428 -2.711 1.00 96.75 291 PHE A O 1
ATOM 2407 N N . TYR A 1 292 ? 1.755 -8.232 -1.830 1.00 94.75 292 TYR A N 1
ATOM 2408 C CA . TYR A 1 292 ? 1.517 -9.646 -1.589 1.00 94.75 292 TYR A CA 1
ATOM 2409 C C . TYR A 1 292 ? 0.326 -10.109 -2.415 1.00 94.75 292 TYR A C 1
ATOM 2411 O O . TYR A 1 292 ? -0.737 -9.493 -2.359 1.00 94.75 292 TYR A O 1
ATOM 2419 N N . GLN A 1 293 ? 0.487 -11.193 -3.164 1.00 91.06 293 GLN A N 1
ATOM 2420 C CA . GLN A 1 293 ? -0.568 -11.773 -3.986 1.00 91.06 293 GLN A CA 1
ATOM 2421 C C . GLN A 1 293 ? -1.133 -13.030 -3.332 1.00 91.06 293 GLN A C 1
ATOM 2423 O O . GLN A 1 293 ? -0.388 -13.900 -2.891 1.00 91.06 293 GLN A O 1
ATOM 2428 N N . ARG A 1 294 ? -2.461 -13.123 -3.277 1.00 90.06 294 ARG A N 1
ATOM 2429 C CA . ARG A 1 294 ? -3.187 -14.250 -2.693 1.00 90.06 294 ARG A CA 1
ATOM 2430 C C . ARG A 1 294 ? -2.927 -15.543 -3.466 1.00 90.06 294 ARG A C 1
ATOM 2432 O O . ARG A 1 294 ? -2.900 -15.545 -4.696 1.00 90.06 294 ARG A O 1
ATOM 2439 N N . ARG A 1 295 ? -2.809 -16.655 -2.736 1.00 86.38 295 ARG A N 1
ATOM 2440 C CA . ARG A 1 295 ? -2.797 -18.015 -3.290 1.00 86.38 295 ARG A CA 1
ATOM 2441 C C . ARG A 1 295 ? -4.228 -18.516 -3.575 1.00 86.38 295 ARG A C 1
ATOM 2443 O O . ARG A 1 295 ? -5.112 -18.306 -2.745 1.00 86.38 295 ARG A O 1
ATOM 2450 N N . PRO A 1 296 ? -4.457 -19.260 -4.675 1.00 76.19 296 PRO A N 1
ATOM 2451 C CA . PRO A 1 296 ? -3.483 -19.622 -5.706 1.00 76.19 296 PRO A CA 1
ATOM 2452 C C . PRO A 1 296 ? -3.168 -18.444 -6.638 1.00 76.19 296 PRO A C 1
ATOM 2454 O O . PRO A 1 296 ? -4.017 -17.590 -6.880 1.00 76.19 296 PRO A O 1
ATOM 2457 N N . PHE A 1 297 ? -1.954 -18.422 -7.194 1.00 68.62 297 PHE A N 1
ATOM 2458 C CA . PHE A 1 297 ? -1.577 -17.429 -8.198 1.00 68.62 297 PHE A CA 1
ATOM 2459 C C . PHE A 1 297 ? -2.469 -17.580 -9.436 1.00 68.62 297 PHE A C 1
ATOM 2461 O O . PHE A 1 297 ? -2.366 -18.562 -10.172 1.00 68.62 297 PHE A O 1
ATOM 2468 N N . VAL A 1 298 ? -3.335 -16.597 -9.672 1.00 64.19 298 VAL A N 1
ATOM 2469 C CA . VAL A 1 298 ? -4.088 -16.474 -10.921 1.00 64.19 298 VAL A CA 1
ATOM 2470 C C . VAL A 1 298 ? -3.371 -15.437 -11.790 1.00 64.19 298 VAL A C 1
ATOM 2472 O O . VAL A 1 298 ? -3.274 -14.276 -11.385 1.00 64.19 298 VAL A O 1
ATOM 2475 N N . PRO A 1 299 ? -2.824 -15.813 -12.962 1.00 58.28 299 PRO A N 1
ATOM 2476 C CA . PRO A 1 299 ? -2.278 -14.842 -13.899 1.00 58.28 299 PRO A CA 1
ATOM 2477 C C . PRO A 1 299 ? -3.394 -13.896 -14.363 1.00 58.28 299 PRO A C 1
ATOM 2479 O O . PRO A 1 299 ? -4.361 -14.328 -14.983 1.00 58.28 299 PRO A O 1
ATOM 2482 N N . TRP A 1 300 ? -3.256 -12.600 -14.087 1.00 53.88 300 TRP A N 1
ATOM 2483 C CA . TRP A 1 300 ? -4.243 -11.578 -14.471 1.00 53.88 300 TRP A CA 1
ATOM 2484 C C . TRP A 1 300 ? -4.215 -11.241 -15.968 1.00 53.88 300 TRP A C 1
ATOM 2486 O O . TRP A 1 300 ? -5.109 -10.567 -16.478 1.00 53.88 300 TRP A O 1
ATOM 2496 N N . PHE A 1 301 ? -3.181 -11.686 -16.684 1.00 56.31 301 PHE A N 1
ATOM 2497 C CA . PHE A 1 301 ? -3.009 -11.388 -18.099 1.00 56.31 301 PHE A CA 1
ATOM 2498 C C . PHE A 1 301 ? -3.654 -12.468 -18.965 1.00 56.31 301 PHE A C 1
ATOM 2500 O O . PHE A 1 301 ? -3.244 -13.631 -18.952 1.00 56.31 301 PHE A O 1
ATOM 2507 N N . HIS A 1 302 ? -4.619 -12.047 -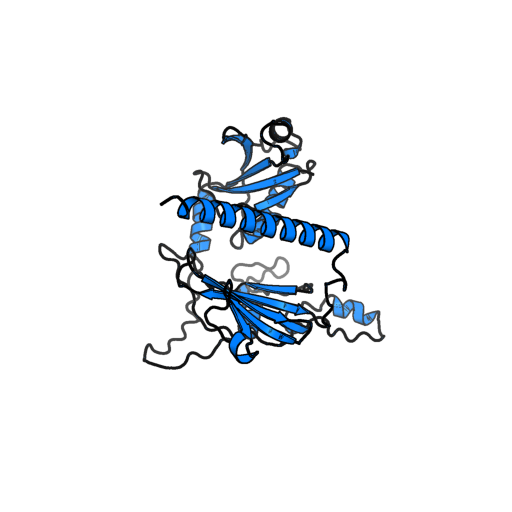19.784 1.00 50.31 302 HIS A N 1
ATOM 2508 C CA . HIS A 1 302 ? -5.019 -12.798 -20.968 1.00 50.31 302 HIS A CA 1
ATOM 2509 C C . HIS A 1 302 ? -3.779 -12.998 -21.852 1.00 50.31 302 HIS A C 1
ATOM 2511 O O . HIS A 1 302 ? -3.007 -12.064 -22.060 1.00 50.31 302 HIS A O 1
ATOM 2517 N N . HIS A 1 303 ? -3.579 -14.211 -22.366 1.00 55.84 303 HIS A N 1
ATOM 2518 C CA . HIS A 1 303 ? -2.316 -14.683 -22.963 1.00 55.84 303 HIS A CA 1
ATOM 2519 C C . HIS A 1 303 ? -1.883 -13.972 -24.260 1.00 55.84 303 HIS A C 1
ATOM 2521 O O . HIS A 1 303 ? -0.928 -14.395 -24.905 1.00 55.84 303 HIS A O 1
ATOM 2527 N N . THR A 1 304 ? -2.571 -12.909 -24.670 1.00 68.00 304 THR A N 1
ATOM 2528 C CA . THR A 1 304 ? -2.346 -12.234 -25.945 1.00 68.00 304 THR A CA 1
ATOM 2529 C C . THR A 1 304 ? -2.739 -10.766 -25.857 1.00 68.00 304 THR A C 1
ATOM 2531 O O . THR A 1 304 ? -3.904 -10.437 -25.629 1.00 68.00 304 THR A O 1
ATOM 2534 N N . VAL A 1 305 ? -1.768 -9.887 -26.106 1.00 76.56 305 VAL A N 1
ATOM 2535 C CA . VAL A 1 305 ? -2.027 -8.485 -26.458 1.00 76.56 305 VAL A CA 1
ATOM 2536 C C . VAL A 1 305 ? -2.863 -8.473 -27.750 1.00 76.56 305 VAL A C 1
ATOM 2538 O O . VAL A 1 305 ? -2.505 -9.191 -28.688 1.00 76.56 305 VAL A O 1
ATOM 2541 N N . PRO A 1 306 ? -3.968 -7.707 -27.837 1.00 86.56 306 PRO A N 1
ATOM 2542 C CA . PRO A 1 306 ? -4.774 -7.650 -29.054 1.00 86.56 306 PRO A CA 1
ATOM 2543 C C . PRO A 1 306 ? -3.940 -7.254 -30.281 1.00 86.56 306 PRO A C 1
ATOM 2545 O O . PRO A 1 306 ? -3.123 -6.337 -30.210 1.00 86.56 306 PRO A O 1
ATOM 2548 N N . LEU A 1 307 ? -4.174 -7.907 -31.426 1.00 86.25 307 LEU A N 1
ATOM 2549 C CA . LEU A 1 307 ? -3.375 -7.703 -32.646 1.00 86.25 307 LEU A CA 1
ATOM 2550 C C . LEU A 1 307 ? -3.318 -6.240 -33.107 1.00 86.25 307 LEU A C 1
ATOM 2552 O O . LEU A 1 307 ? -2.263 -5.790 -33.543 1.00 86.25 307 LEU A O 1
ATOM 2556 N N . HIS A 1 308 ? -4.417 -5.493 -32.978 1.00 90.38 308 HIS A N 1
ATOM 2557 C CA . HIS A 1 308 ? -4.457 -4.084 -33.383 1.00 90.38 308 HIS A CA 1
ATOM 2558 C C . HIS A 1 308 ? -3.503 -3.210 -32.550 1.00 90.38 308 HIS A C 1
ATOM 2560 O O . HIS A 1 308 ? -2.851 -2.334 -33.105 1.00 90.38 308 HIS A O 1
ATOM 2566 N N . ILE A 1 309 ? -3.340 -3.503 -31.253 1.00 86.00 309 ILE A N 1
ATOM 2567 C CA . ILE A 1 309 ? -2.378 -2.806 -30.383 1.00 86.00 309 ILE A CA 1
ATOM 2568 C C . ILE A 1 309 ? -0.946 -3.107 -30.835 1.00 86.00 309 ILE A C 1
ATOM 2570 O O . ILE A 1 309 ? -0.108 -2.212 -30.901 1.00 86.00 309 ILE A O 1
ATOM 2574 N N . ILE A 1 310 ? -0.654 -4.363 -31.194 1.00 85.62 310 ILE A N 1
ATOM 2575 C CA . ILE A 1 310 ? 0.670 -4.748 -31.709 1.00 85.62 310 ILE A CA 1
ATOM 2576 C C . ILE A 1 310 ? 0.977 -3.992 -33.010 1.00 85.62 310 ILE A C 1
ATOM 2578 O O . ILE A 1 310 ? 2.086 -3.488 -33.181 1.00 85.62 310 ILE A O 1
ATOM 2582 N N . GLN A 1 311 ? 0.000 -3.902 -33.915 1.00 90.25 311 GLN A N 1
ATOM 2583 C CA . GLN A 1 311 ? 0.138 -3.195 -35.191 1.00 90.25 311 GLN A CA 1
ATOM 2584 C C . GLN A 1 311 ? 0.400 -1.698 -34.986 1.00 90.25 311 GLN A C 1
ATOM 2586 O O . GLN A 1 311 ? 1.356 -1.174 -35.559 1.00 90.25 311 GLN A O 1
ATOM 2591 N N . GLU A 1 312 ? -0.372 -1.043 -34.117 1.00 92.38 312 GLU A N 1
ATOM 2592 C CA . GLU A 1 312 ? -0.211 0.376 -33.779 1.00 92.38 312 GLU A CA 1
ATOM 2593 C C . GLU A 1 312 ? 1.199 0.672 -33.237 1.00 92.38 312 GLU A C 1
ATOM 2595 O O . GLU A 1 312 ? 1.897 1.558 -33.736 1.00 92.38 312 GLU A O 1
ATOM 2600 N N . TYR A 1 313 ? 1.695 -0.147 -32.303 1.00 88.69 313 TYR A N 1
ATOM 2601 C CA . TYR A 1 313 ? 3.058 -0.008 -31.777 1.00 88.69 313 TYR A CA 1
ATOM 2602 C C . TYR A 1 313 ? 4.142 -0.200 -32.849 1.00 88.69 313 TYR A C 1
ATOM 2604 O O . TYR A 1 313 ? 5.147 0.515 -32.856 1.00 88.69 313 TYR A O 1
ATOM 2612 N N . GLN A 1 314 ? 3.964 -1.151 -33.770 1.00 90.50 314 GLN A N 1
ATOM 2613 C CA . GLN A 1 314 ? 4.915 -1.392 -34.862 1.00 90.50 314 GLN A CA 1
ATOM 2614 C C . GLN A 1 314 ? 4.947 -0.254 -35.890 1.00 90.50 314 GLN A C 1
ATOM 2616 O O . GLN A 1 314 ? 5.973 -0.041 -36.545 1.00 90.50 314 GLN A O 1
ATOM 2621 N N . GLU A 1 315 ? 3.833 0.446 -36.090 1.00 90.75 315 GLU A N 1
ATOM 2622 C CA . GLU A 1 315 ? 3.767 1.644 -36.932 1.00 90.75 315 GLU A CA 1
ATOM 2623 C C . GLU A 1 315 ? 4.456 2.827 -36.254 1.00 90.75 315 GLU A C 1
ATOM 2625 O O . GLU A 1 315 ? 5.350 3.432 -36.852 1.00 90.75 315 GLU A O 1
ATOM 2630 N N . MET A 1 316 ? 4.153 3.069 -34.975 1.00 87.56 316 MET A N 1
ATOM 2631 C CA . MET A 1 316 ? 4.820 4.101 -34.179 1.00 87.56 316 MET A CA 1
ATOM 2632 C C . MET A 1 316 ? 6.344 3.915 -34.152 1.00 87.56 316 MET A C 1
ATOM 2634 O O . MET A 1 316 ? 7.089 4.870 -34.377 1.00 87.56 316 MET A O 1
ATOM 2638 N N . ASP A 1 317 ? 6.837 2.690 -33.934 1.00 87.25 317 ASP A N 1
ATOM 2639 C CA . ASP A 1 317 ? 8.281 2.420 -33.918 1.00 87.25 317 ASP A CA 1
ATOM 2640 C C . ASP A 1 317 ? 8.928 2.654 -35.297 1.00 87.25 317 ASP A C 1
ATOM 2642 O O . ASP A 1 317 ? 10.024 3.217 -35.397 1.00 87.25 317 ASP A O 1
ATOM 2646 N N . ARG A 1 318 ? 8.233 2.303 -36.391 1.00 87.88 318 ARG A N 1
ATOM 2647 C CA . ARG A 1 318 ? 8.687 2.614 -37.759 1.00 87.88 318 ARG A CA 1
ATOM 2648 C C . ARG A 1 318 ? 8.820 4.120 -37.980 1.00 87.88 318 ARG A C 1
ATOM 2650 O O . ARG A 1 318 ? 9.818 4.555 -38.563 1.00 87.88 318 ARG A O 1
ATOM 2657 N N . ASP A 1 319 ? 7.871 4.912 -37.502 1.00 86.44 319 ASP A N 1
ATOM 2658 C CA . ASP A 1 319 ? 7.894 6.365 -37.667 1.00 86.44 319 ASP A CA 1
ATOM 2659 C C . ASP A 1 319 ? 8.978 7.034 -36.817 1.00 86.44 319 ASP A C 1
ATOM 2661 O O . ASP A 1 319 ? 9.713 7.893 -37.320 1.00 86.44 319 ASP A O 1
ATOM 2665 N N . VAL A 1 320 ? 9.190 6.569 -35.582 1.00 83.88 320 VAL A N 1
ATOM 2666 C CA . VAL A 1 320 ? 10.307 7.018 -34.733 1.00 83.88 320 VAL A CA 1
ATOM 2667 C C . VAL A 1 320 ? 11.656 6.729 -35.401 1.00 83.88 320 VAL A C 1
ATOM 2669 O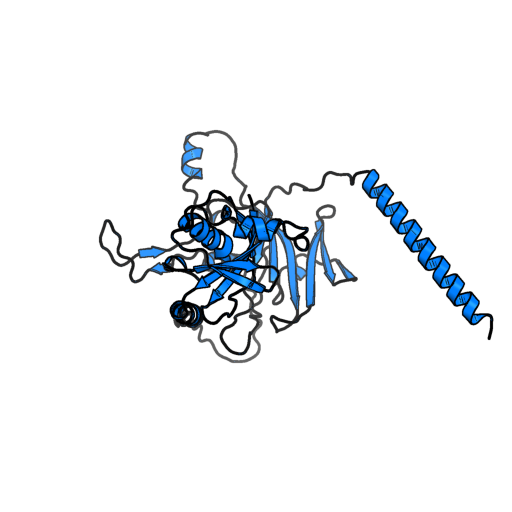 O . VAL A 1 320 ? 12.540 7.594 -35.417 1.00 83.88 320 VAL A O 1
ATOM 2672 N N . ARG A 1 321 ? 11.832 5.542 -35.998 1.00 84.50 321 ARG A N 1
ATOM 2673 C CA . ARG A 1 321 ? 13.060 5.189 -36.734 1.00 84.50 321 ARG A CA 1
ATOM 2674 C C . ARG A 1 321 ? 13.270 6.088 -37.955 1.00 84.50 321 ARG A C 1
ATOM 2676 O O . ARG A 1 321 ? 14.374 6.608 -38.128 1.00 84.50 321 ARG A O 1
ATOM 2683 N N . LYS A 1 322 ? 12.228 6.332 -38.760 1.00 85.56 322 LYS A N 1
ATOM 2684 C CA . LYS A 1 322 ? 12.290 7.247 -39.919 1.00 85.56 322 LYS A CA 1
ATOM 2685 C C . LYS A 1 322 ? 12.644 8.676 -39.504 1.00 85.56 322 LYS A C 1
ATOM 2687 O O . LYS A 1 322 ? 13.465 9.317 -40.159 1.00 85.56 322 LYS A O 1
ATOM 2692 N N . TYR A 1 323 ? 12.065 9.174 -38.411 1.00 81.25 323 TYR A N 1
ATOM 2693 C CA . TYR A 1 323 ? 12.373 10.498 -37.868 1.00 81.25 323 TYR A CA 1
ATOM 2694 C C . TYR A 1 323 ? 13.843 10.616 -37.438 1.00 81.25 323 TYR A C 1
ATOM 2696 O O . TYR A 1 323 ? 14.535 11.557 -37.835 1.00 81.25 323 TYR A O 1
ATOM 2704 N N . LYS A 1 324 ? 14.361 9.623 -36.698 1.00 81.94 324 LYS A N 1
ATOM 2705 C CA . LYS A 1 324 ? 15.780 9.573 -36.300 1.00 81.94 324 LYS A CA 1
ATOM 2706 C C . LYS A 1 324 ? 16.719 9.531 -37.511 1.00 81.94 324 LYS A C 1
ATOM 2708 O O . LYS A 1 324 ? 17.725 10.236 -37.515 1.00 81.94 324 LYS A O 1
ATOM 2713 N N . GLN A 1 325 ? 16.382 8.761 -38.549 1.00 80.00 325 GLN A N 1
ATOM 2714 C CA . GLN A 1 325 ? 17.167 8.694 -39.787 1.00 80.00 325 GLN A CA 1
ATOM 2715 C C . GLN A 1 325 ? 17.204 10.041 -40.520 1.00 80.00 325 GLN A C 1
ATOM 2717 O O . GLN A 1 325 ? 18.291 10.521 -40.828 1.00 80.00 325 GLN A O 1
ATOM 2722 N N . ARG A 1 326 ? 16.053 10.701 -40.718 1.00 78.94 326 ARG A N 1
ATOM 2723 C CA . ARG A 1 326 ? 15.987 12.030 -41.359 1.00 78.94 326 ARG A CA 1
ATOM 2724 C C . ARG A 1 326 ? 16.826 13.074 -40.622 1.00 78.94 326 ARG A C 1
ATOM 2726 O O . ARG A 1 326 ? 17.573 13.813 -41.259 1.00 78.94 326 ARG A O 1
ATOM 2733 N N . ASN A 1 327 ? 16.757 13.100 -39.292 1.00 73.44 327 ASN A N 1
ATOM 2734 C CA . ASN A 1 327 ? 17.537 14.039 -38.485 1.00 73.44 327 ASN A CA 1
ATOM 2735 C C . ASN A 1 327 ? 19.041 13.736 -38.496 1.00 73.44 327 ASN A C 1
ATOM 2737 O O . ASN A 1 327 ? 19.849 14.664 -38.482 1.00 73.44 327 ASN A O 1
ATOM 2741 N N . ASN A 1 328 ? 19.438 12.463 -38.560 1.00 70.06 328 ASN A N 1
ATOM 2742 C CA . ASN A 1 328 ? 20.847 12.096 -38.707 1.00 70.06 328 ASN A CA 1
ATOM 2743 C C . ASN A 1 328 ? 21.392 12.459 -40.097 1.00 70.06 328 ASN A C 1
ATOM 2745 O O . ASN A 1 328 ? 22.492 13.001 -40.180 1.00 70.06 328 ASN A O 1
ATOM 2749 N N . SER A 1 329 ? 20.615 12.264 -41.168 1.00 63.94 329 SER A N 1
ATOM 2750 C CA . SER A 1 329 ? 20.990 12.696 -42.523 1.00 63.94 329 SER A CA 1
ATOM 2751 C C . SER A 1 329 ? 21.083 14.223 -42.644 1.00 63.94 329 SER A C 1
ATOM 2753 O O . SER A 1 329 ? 22.009 14.739 -43.263 1.00 63.94 329 SER A O 1
ATOM 2755 N N . GLN A 1 330 ? 20.181 14.970 -41.998 1.00 59.81 330 GLN A N 1
ATOM 2756 C CA . GLN A 1 330 ? 20.259 16.436 -41.939 1.00 59.81 330 GLN A CA 1
ATOM 2757 C C . GLN A 1 330 ? 21.456 16.940 -41.120 1.00 59.81 330 GLN A C 1
ATOM 2759 O O . GLN A 1 330 ? 22.033 17.972 -41.458 1.00 59.81 330 GLN A O 1
ATOM 2764 N N . LYS A 1 331 ? 21.862 16.218 -40.065 1.00 57.66 331 LYS A N 1
ATOM 2765 C CA . LYS A 1 331 ? 23.102 16.515 -39.335 1.00 57.66 331 LYS A CA 1
ATOM 2766 C C . LYS A 1 331 ? 24.337 16.232 -40.190 1.00 57.66 331 LYS A C 1
ATOM 2768 O O . LYS A 1 331 ? 25.202 17.094 -40.250 1.00 57.66 331 LYS A O 1
ATOM 2773 N N . GLN A 1 332 ? 24.407 15.103 -40.899 1.00 55.75 332 GLN A N 1
ATOM 2774 C CA . GLN A 1 332 ? 25.541 14.784 -41.783 1.00 55.75 332 GLN A CA 1
ATOM 2775 C C . GLN A 1 332 ? 25.707 15.797 -42.928 1.00 55.75 332 GLN A C 1
ATOM 2777 O O . GLN A 1 332 ? 26.823 16.251 -43.164 1.00 55.75 332 GLN A O 1
ATOM 2782 N N . ASN A 1 333 ? 24.613 16.253 -43.547 1.00 53.44 333 ASN A N 1
ATOM 2783 C CA . ASN A 1 333 ? 24.665 17.285 -44.594 1.00 53.44 333 ASN A CA 1
ATOM 2784 C C . ASN A 1 333 ? 25.080 18.679 -44.081 1.00 53.44 333 ASN A C 1
ATOM 2786 O O . ASN A 1 333 ? 25.512 19.515 -44.868 1.00 53.44 333 ASN A O 1
ATOM 2790 N N . LYS A 1 334 ? 24.973 18.956 -42.772 1.00 50.00 334 LYS A N 1
ATOM 2791 C CA . LYS A 1 334 ? 25.489 20.198 -42.166 1.00 50.00 334 LYS A CA 1
ATOM 2792 C C . LYS A 1 334 ? 26.999 20.168 -41.910 1.00 50.00 334 LYS A C 1
ATOM 2794 O O . LYS A 1 334 ? 27.600 21.232 -41.826 1.00 50.00 334 LYS A O 1
ATOM 2799 N N . TYR A 1 335 ? 27.604 18.984 -41.798 1.00 49.50 335 TYR A N 1
ATOM 2800 C CA . TYR A 1 335 ? 29.049 18.823 -41.589 1.00 49.50 335 TYR A CA 1
ATOM 2801 C C . TYR A 1 335 ? 29.835 18.571 -42.886 1.00 49.50 335 TYR A C 1
ATOM 2803 O O . TYR A 1 335 ? 31.057 18.565 -42.843 1.00 49.50 335 TYR A O 1
ATOM 2811 N N . SER A 1 336 ? 29.173 18.400 -44.038 1.00 49.69 336 SER A N 1
ATOM 2812 C CA . SER A 1 336 ? 29.830 18.254 -45.350 1.00 49.69 336 SER A CA 1
ATOM 2813 C C . SER A 1 336 ? 30.026 19.577 -46.110 1.00 49.69 336 SER A C 1
ATOM 2815 O O . SER A 1 336 ? 30.400 19.558 -47.279 1.00 49.69 336 SER A O 1
ATOM 2817 N N . HIS A 1 337 ? 29.720 20.717 -45.481 1.00 49.69 337 HIS A N 1
ATOM 2818 C CA . HIS A 1 337 ? 29.876 22.067 -46.046 1.00 49.69 337 HIS A CA 1
ATOM 2819 C C . HIS A 1 337 ? 30.893 22.938 -45.286 1.00 49.69 337 HIS A C 1
ATOM 2821 O O . HIS A 1 337 ? 30.874 24.159 -45.431 1.00 49.69 337 HIS A O 1
ATOM 2827 N N . TYR A 1 338 ? 31.783 22.314 -44.510 1.00 42.38 338 TYR A N 1
ATOM 2828 C CA . TYR A 1 338 ? 32.957 22.961 -43.923 1.00 42.38 338 TYR A CA 1
ATOM 2829 C C . TYR A 1 338 ? 34.241 22.374 -44.488 1.00 42.38 338 TYR A C 1
ATOM 2831 O O . TYR A 1 338 ? 34.287 21.131 -44.637 1.00 42.38 338 TYR A O 1
#

Secondary structure (DSSP, 8-state):
-EEEEEEEEETTS-EEEEEEEEEE-TT--HHHHHHHHHHHTGGGSPTTGGG---EEEEEEPTTS-EEEPPTT-S-GGGSHHHHHHHH-TT-TT-EEEEEEEEPHHHHHHHHHHHH-----GGG-------S---PPPEEHHHHHHHHT--EEESS---TTT--S-EEE---BS---SEEEEE---EE--SSS-EE----EE--SEEE-GGGB-TTTHHHHTTT--S-----TTEEEEEEEEEEESS-SS--EEEEEEE-TTT--EEEEETTEEEEE-HHHHHEESSEEEEEEEESS----S-SS--HHHHHHHHHHHHHHHHHHHHHHHHHHHHHTT-

InterPro domains:
  IPR001394 Peptidase C19, ubiquitin carboxyl-terminal hydrolase [PF00443] (143-292)
  IPR018200 Ubiquitin specific protease, conserved site [PS00973] (235-253)
  IPR028889 Ubiquitin specific protease UPS, catalytic domain [PS50235] (1-295)
  IPR038765 Papain-like cysteine peptidase superfamily [SSF54001] (78-311)
  IPR050185 Ubiquitin carboxyl-terminal hydrolase [PTHR21646] (100-294)

Foldseek 3Di:
DAKEFEWEAEPVGDTQFHTDIDDDDQQDFPVRRVVVVCVVCVVSADPPPVPQPDWWKWWAAPVRDIDTDDNPPGGRSPDVVLVVRQPDPVNPVSYTYMYTYGYNVVVCVRVCSLQPVPDPVVPPPPDDDDDDDDQDAAEPVVVVCVQFPWDWDAQDQDPPPRDRIDTDGAAAADDDQKDKDFDPQWRPNPDAIWGNLGKYFYDQKDACPVRHDCPVVVVVCVVDPDDDPCPWRMWGWAKWWFFADTGPVDTAIKMWGQDPPPRWIWIGRDVDIDTDDPVVHRIGSRGGMIMIGTPPDDPPDDPDDDPVVVVVVVVVVVVVVVVVVVVVVVVVVVVVPD

Organism: Meloidogyne enterolobii (NCBI:txid390850)

Sequence (338 aa):
MVIAIVYFVFGNGKIYGEPYIANLNRDLSYNHLRFELMEKGTFLLPKPYYKINFCKLRLQNSDGTFICFDQRIMKPLLHECVDRVLNEKENTKKVIQLIVEWDLSLKTNFESNSMKEQINENYSLQDNFNNNSKQTPVPLIQLLDNFTKPEPIQFWNCPKCKQTSGSMQIKFDYLPDILVFYLKRFDQSGSHAKKNDKNVYALEELDMSSYIDNQHLLKDLSKHRGKFEYNGNKYDLSSIIYHHGYAFSSGHYTAAARNSIDGKWRLFNDDRVSDKSQSEISESNCSYMLFYQRRPFVPWFHHTVPLHIIQEYQEMDRDVRKYKQRNNSQKQNKYSHY

pLDDT: mean 76.08, std 17.84, range [25.44, 97.38]

Radius of gyration: 27.04 Å; chains: 1; bounding box: 65×63×79 Å